Protein AF-A0A2N1QPZ4-F1 (afdb_monomer_lite)

Sequence (367 aa):
MESFGRICSVIGSDRPGRKVGGLLRPEHLSQALELLIKASSVAVVTGFFVPACGAPETDGPSGAVMLGGALERCGRSVTLFTDARCFSVLESCSRAVDGPAVRSVETGEEILESSPSLIVFIERLGRAADGRYYNMRAEDISSVTAPLDDAAPLALIAGIPVLAVGDGGNEAGMGNFRRELSSILPEYAHCLSVTQASVTLPADVSDWGGYALAAILSLAAGEWVGPEEEEIDRMLASLIGAGAVDGVTRRGEPTVDSAQVTKIAQLREERDFNYIREDISQLMHESKDGLGRVRRIVQDLKNFSHVSEQEWQWADLHEGLDSTLNIVWNELKYKCKVVKEYGDVPKAHCMISQLNQVFMNLLVNAG

pLDDT: mean 84.15, std 17.1, range [39.25, 98.94]

Radius of gyration: 26.56 Å; chains: 1; bounding box: 70×39×73 Å

Secondary structure (DSSP, 8-state):
-HHHHHHHHHHSS-TTS-SSGGG--HHHHHHHHHHHHH-SEEEEEEE-EETTTTEEBSTTHHHHHHHHHHHHHTT-EEEEEE-TTTHHHHHHHHHTTT---EEE-SSHHHHHTT--SEEEEEEEB--BTTS--B-TT--B-GGG---GGGHHHHHHHTT--EEEEESSS-BTTGGGGHHHHHHHSGGGTTTSB----SEEEE-SSHHHHHHHHHHHHHHHHTS--S--HHHHHHHHHHHHHTT-B-TTT-S-SSEETTEEHHHHHHHHHTTTHHHHHHHHHHHHHHHHHHHHHHHHHHHHHHHHHSTT----EEE-HHHHHHHHHHHHHHHHTTT------------EEE-HHHHHHHHHHHHHHH-

Foldseek 3Di:
DVVLVVLLCVWLVCPVVLNQSVPFDSVLLVVLLVLLLPWQEEEEEAWDADVVLLAIAPFTLLLSQQLQQLSVVVVHHYEYEYAPRCQLLSVLLNVLQVTHHYDHDQELVVSCVSVTLEYEYFHAFAAFPVRFAADLVRDTPRVPHRHNLNVQVVCVVVVRFYEYEDARQRHAQSLVCLVVSCVSPVVCSRSGHNHHGNGYRHTNTRSSVSQSSSQVNCLVVLARSGDDPSSLVSSLVSSLVSPHAASCPRDSDSDHVPDDPVVVVVVCVVPVVVCVNVVCSVVSNVVVVVVVVVVLVVVLVVVLVVLPPQDFDQADLVVLLVSLCVVCVVVDVVPDDDDDDDDPDGGDRGSSSVVSVVSNVVRNVVD

Structure (mmCIF, N/CA/C/O backbone):
data_AF-A0A2N1QPZ4-F1
#
_entry.id   AF-A0A2N1QPZ4-F1
#
loop_
_atom_site.group_PDB
_atom_site.id
_atom_site.type_symbol
_atom_site.label_atom_id
_atom_site.label_alt_id
_atom_site.label_comp_id
_atom_site.label_asym_id
_atom_site.label_entity_id
_atom_site.label_seq_id
_atom_site.pdbx_PDB_ins_code
_atom_site.Cartn_x
_atom_site.Cartn_y
_atom_site.Cartn_z
_atom_site.occupancy
_atom_site.B_iso_or_equiv
_atom_site.auth_seq_id
_atom_site.auth_comp_id
_atom_site.auth_asym_id
_atom_site.auth_atom_id
_atom_site.pdbx_PDB_model_num
ATOM 1 N N . MET A 1 1 ? -4.874 17.258 10.946 1.00 57.22 1 MET A N 1
ATOM 2 C CA . MET A 1 1 ? -4.359 18.159 9.888 1.00 57.22 1 MET A CA 1
ATOM 3 C C . MET A 1 1 ? -2.872 18.440 10.079 1.00 57.22 1 MET A C 1
ATOM 5 O O . MET A 1 1 ? -2.109 18.062 9.203 1.00 57.22 1 MET A O 1
ATOM 9 N N . GLU A 1 2 ? -2.427 19.001 11.214 1.00 69.94 2 GLU A N 1
ATOM 10 C CA . GLU A 1 2 ? -0.997 19.311 11.428 1.00 69.94 2 GLU A CA 1
ATOM 11 C C . GLU A 1 2 ? -0.081 18.071 11.372 1.00 69.94 2 GLU A C 1
ATOM 13 O O . GLU A 1 2 ? 0.916 18.082 10.652 1.00 69.94 2 GLU A O 1
ATOM 18 N N . SER A 1 3 ? -0.455 16.964 12.030 1.00 73.12 3 SER A N 1
ATOM 19 C CA . SER A 1 3 ? 0.334 15.720 12.018 1.00 73.12 3 SER A CA 1
ATOM 20 C C . SER A 1 3 ? 0.488 15.121 10.614 1.00 73.12 3 SER A C 1
ATOM 22 O O . SER A 1 3 ? 1.578 14.703 10.240 1.00 73.12 3 SER A O 1
ATOM 24 N N . PHE A 1 4 ? -0.568 15.150 9.792 1.00 80.94 4 PHE A N 1
ATOM 25 C CA . PHE A 1 4 ? -0.494 14.702 8.394 1.00 80.94 4 PHE A CA 1
ATOM 26 C C . PHE A 1 4 ? 0.391 15.611 7.541 1.00 80.94 4 PHE A C 1
ATOM 28 O O . PHE A 1 4 ? 1.143 15.109 6.712 1.00 80.94 4 PHE A O 1
ATOM 35 N N . GLY A 1 5 ? 0.372 16.926 7.783 1.00 74.62 5 GLY A N 1
ATOM 36 C CA . GLY A 1 5 ? 1.303 17.860 7.148 1.00 74.62 5 GLY A CA 1
ATOM 37 C C . GLY A 1 5 ? 2.769 17.533 7.454 1.00 74.62 5 GLY A C 1
ATOM 38 O O . GLY A 1 5 ? 3.603 17.561 6.550 1.00 74.62 5 GLY A O 1
ATOM 39 N N . ARG A 1 6 ? 3.081 17.154 8.702 1.00 78.12 6 ARG A N 1
ATOM 40 C CA . ARG A 1 6 ? 4.430 16.703 9.090 1.00 78.12 6 ARG A CA 1
ATOM 41 C C . ARG A 1 6 ? 4.819 15.383 8.424 1.00 78.12 6 ARG A C 1
ATOM 43 O O . ARG A 1 6 ? 5.947 15.259 7.973 1.00 78.12 6 ARG A O 1
ATOM 50 N N . ILE A 1 7 ? 3.900 14.424 8.312 1.00 78.81 7 ILE A N 1
ATOM 51 C CA . ILE A 1 7 ? 4.169 13.162 7.601 1.00 78.81 7 ILE A CA 1
ATOM 52 C C . ILE A 1 7 ? 4.443 13.431 6.116 1.00 78.81 7 ILE A C 1
ATOM 54 O O . ILE A 1 7 ? 5.434 12.938 5.584 1.00 78.81 7 ILE A O 1
ATOM 58 N N . CYS A 1 8 ? 3.634 14.276 5.466 1.00 80.31 8 CYS A N 1
ATOM 59 C CA . CYS A 1 8 ? 3.835 14.631 4.058 1.00 80.31 8 CYS A CA 1
ATOM 60 C C . CYS A 1 8 ? 5.213 15.260 3.813 1.00 80.31 8 CYS A C 1
ATOM 62 O O . CYS A 1 8 ? 5.863 14.931 2.828 1.00 80.31 8 CYS A O 1
ATOM 64 N N . SER A 1 9 ? 5.692 16.122 4.718 1.00 76.12 9 SER A N 1
ATOM 65 C CA . SER A 1 9 ? 7.011 16.757 4.578 1.00 76.12 9 SER A CA 1
ATOM 66 C C . SER A 1 9 ? 8.191 15.811 4.816 1.00 76.12 9 SER A C 1
ATOM 68 O O . SER A 1 9 ? 9.328 16.170 4.506 1.00 76.12 9 SER A O 1
ATOM 70 N N . VAL A 1 10 ? 7.941 14.621 5.368 1.00 77.25 10 VAL A N 1
ATOM 71 C CA . VAL A 1 10 ? 8.945 13.567 5.538 1.00 77.25 10 VAL A CA 1
ATOM 72 C C . VAL A 1 10 ? 8.952 12.635 4.334 1.00 77.25 10 VAL A C 1
ATOM 74 O O . VAL A 1 10 ? 10.024 12.394 3.788 1.00 77.25 10 VAL A O 1
ATOM 77 N N . ILE A 1 11 ? 7.784 12.133 3.922 1.00 80.31 11 ILE A N 1
ATOM 78 C CA . ILE A 1 11 ? 7.701 11.064 2.916 1.00 80.31 11 ILE A CA 1
ATOM 79 C C . ILE A 1 11 ? 7.532 11.568 1.480 1.00 80.31 11 ILE A C 1
ATOM 81 O O . ILE A 1 11 ? 7.751 10.798 0.562 1.00 80.31 11 ILE A O 1
ATOM 85 N N . GLY A 1 12 ? 7.132 12.826 1.279 1.00 80.06 12 GLY A N 1
ATOM 86 C CA . GLY A 1 12 ? 6.959 13.468 -0.032 1.00 80.06 12 GLY A CA 1
ATOM 87 C C . GLY A 1 12 ? 7.795 14.743 -0.138 1.00 80.06 12 GLY A C 1
ATOM 88 O O . GLY A 1 12 ? 7.302 15.799 -0.532 1.00 80.06 12 GLY A O 1
ATOM 89 N N . SER A 1 13 ? 9.043 14.668 0.323 1.00 73.81 13 SER A N 1
ATOM 90 C CA . SER A 1 13 ? 9.962 15.802 0.439 1.00 73.81 13 SER A CA 1
ATOM 91 C C . SER A 1 13 ? 10.707 16.144 -0.854 1.00 73.81 13 SER A C 1
ATOM 93 O O . SER A 1 13 ? 11.403 17.158 -0.897 1.00 73.81 13 SER A O 1
ATOM 95 N N . ASP A 1 14 ? 10.559 15.317 -1.889 1.00 74.81 14 ASP A N 1
ATOM 96 C CA . ASP A 1 14 ? 11.270 15.376 -3.162 1.00 74.81 14 ASP A CA 1
ATOM 97 C C . ASP A 1 14 ? 12.800 15.253 -3.033 1.00 74.81 14 ASP A C 1
ATOM 99 O O . ASP A 1 14 ? 13.566 15.802 -3.826 1.00 74.81 14 ASP A O 1
ATOM 103 N N . ARG A 1 15 ? 13.286 14.508 -2.032 1.00 69.12 15 ARG A N 1
ATOM 104 C CA . ARG A 1 15 ? 14.732 14.229 -1.891 1.00 69.12 15 ARG A CA 1
ATOM 105 C C . ARG A 1 15 ? 15.343 13.522 -3.105 1.00 69.12 15 ARG A C 1
ATOM 107 O O . ARG A 1 15 ? 16.473 13.872 -3.448 1.00 69.12 15 ARG A O 1
ATOM 114 N N . PRO A 1 16 ? 14.651 12.575 -3.768 1.00 64.69 16 PRO A N 1
ATOM 115 C CA . PRO A 1 16 ? 15.165 11.952 -4.985 1.00 64.69 16 PRO A CA 1
ATOM 116 C C . PRO A 1 16 ? 15.152 12.886 -6.208 1.00 64.69 16 PRO A C 1
ATOM 118 O O . PRO A 1 16 ? 15.744 12.554 -7.231 1.00 64.69 16 PRO A O 1
ATOM 121 N N . GLY A 1 17 ? 14.472 14.040 -6.139 1.00 69.94 17 GLY A N 1
ATOM 122 C CA . GLY A 1 17 ? 14.374 15.013 -7.233 1.00 69.94 17 GLY A CA 1
ATOM 123 C C . GLY A 1 17 ? 13.411 14.626 -8.363 1.00 69.94 17 GLY A C 1
ATOM 124 O O . GLY A 1 17 ? 13.440 15.245 -9.431 1.00 69.94 17 GLY A O 1
ATOM 125 N N . ARG A 1 18 ? 12.564 13.607 -8.152 1.00 72.94 18 ARG A N 1
ATOM 126 C CA . ARG A 1 18 ? 11.564 13.117 -9.122 1.00 72.94 18 ARG A CA 1
ATOM 127 C C . ARG A 1 18 ? 10.312 13.994 -9.198 1.00 72.94 18 ARG A C 1
ATOM 129 O O . ARG A 1 18 ? 9.544 13.886 -10.149 1.00 72.94 18 ARG A O 1
ATOM 136 N N . LYS A 1 19 ? 10.088 14.852 -8.202 1.00 82.94 19 LYS A N 1
ATOM 137 C CA . LYS A 1 19 ? 8.919 15.721 -7.979 1.00 82.94 19 LYS A CA 1
ATOM 138 C C . LYS A 1 19 ? 7.591 14.987 -7.774 1.00 82.94 19 LYS A C 1
ATOM 140 O O . LYS A 1 19 ? 6.576 15.644 -7.548 1.00 82.94 19 LYS A O 1
ATOM 145 N N . VAL A 1 20 ? 7.596 13.652 -7.803 1.00 83.81 20 VAL A N 1
ATOM 146 C CA . VAL A 1 20 ? 6.421 12.792 -7.592 1.00 83.81 20 VAL A CA 1
ATOM 147 C C . VAL A 1 20 ? 5.902 12.933 -6.161 1.00 83.81 20 VAL A C 1
ATOM 149 O O . VAL A 1 20 ? 4.745 13.306 -5.977 1.00 83.81 20 VAL A O 1
ATOM 152 N N . GLY A 1 21 ? 6.764 12.765 -5.150 1.00 79.88 21 GLY A N 1
ATOM 153 C CA . GLY A 1 21 ? 6.404 12.947 -3.737 1.00 79.88 21 GLY A CA 1
ATOM 154 C C . GLY A 1 21 ? 5.817 14.331 -3.420 1.00 79.88 21 GLY A C 1
ATOM 155 O O . GLY A 1 21 ? 4.935 14.460 -2.572 1.00 79.88 21 GLY A O 1
ATOM 156 N N . GLY A 1 22 ? 6.187 15.360 -4.191 1.00 86.50 22 GLY A N 1
ATOM 157 C CA . GLY A 1 22 ? 5.624 16.712 -4.097 1.00 86.50 22 GLY A CA 1
ATOM 158 C C . GLY A 1 22 ? 4.133 16.822 -4.453 1.00 86.50 22 GLY A C 1
ATOM 159 O O . GLY A 1 22 ? 3.534 17.885 -4.258 1.00 86.50 22 GLY A O 1
ATOM 160 N N . LEU A 1 23 ? 3.503 15.755 -4.954 1.00 91.81 23 LEU A N 1
ATOM 161 C CA . LEU A 1 23 ? 2.058 15.655 -5.186 1.00 91.81 23 LEU A CA 1
ATOM 162 C C . LEU A 1 23 ? 1.283 15.184 -3.948 1.00 91.81 23 LEU A C 1
ATOM 164 O O . LEU A 1 23 ? 0.060 15.325 -3.908 1.00 91.81 23 LEU A O 1
ATOM 168 N N . LEU A 1 24 ? 1.961 14.676 -2.917 1.00 92.31 24 LEU A N 1
ATOM 169 C CA . LEU A 1 24 ? 1.320 14.220 -1.690 1.00 92.31 24 LEU A CA 1
ATOM 170 C C . LEU A 1 24 ? 0.661 15.376 -0.930 1.00 92.31 24 LEU A C 1
ATOM 172 O O . LEU A 1 24 ? 1.227 16.461 -0.777 1.00 92.31 24 LEU A O 1
ATOM 176 N N . ARG A 1 25 ? -0.552 15.143 -0.429 1.00 92.50 25 ARG A N 1
ATOM 177 C CA . ARG A 1 25 ? -1.325 16.107 0.352 1.00 92.50 25 ARG A CA 1
ATOM 178 C C . ARG A 1 25 ? -1.889 15.430 1.607 1.00 92.50 25 ARG A C 1
ATOM 180 O O . ARG A 1 25 ? -2.168 14.228 1.557 1.00 92.50 25 ARG A O 1
ATOM 187 N N . PRO A 1 26 ? -2.093 16.168 2.716 1.00 87.50 26 PRO A N 1
ATOM 188 C CA . PRO A 1 26 ? -2.681 15.627 3.946 1.00 87.50 26 PRO A CA 1
ATOM 189 C C . PRO A 1 26 ? -4.018 14.904 3.741 1.00 87.50 26 PRO A C 1
ATOM 191 O O . PRO A 1 26 ? -4.323 13.950 4.457 1.00 87.50 26 PRO A O 1
ATOM 194 N N . GLU A 1 27 ? -4.807 15.336 2.760 1.00 91.62 27 GLU A N 1
ATOM 195 C CA . GLU A 1 27 ? -6.094 14.745 2.407 1.00 91.62 27 GLU A CA 1
ATOM 196 C C . GLU A 1 27 ? -5.941 13.296 1.931 1.00 91.62 27 GLU A C 1
ATOM 198 O O . GLU A 1 27 ? -6.760 12.459 2.306 1.00 91.62 27 GLU A O 1
ATOM 203 N N . HIS A 1 28 ? -4.867 12.967 1.201 1.00 96.00 28 HIS A N 1
ATOM 204 C CA . HIS A 1 28 ? -4.599 11.594 0.759 1.00 96.00 28 HIS A CA 1
ATOM 205 C C . HIS A 1 28 ? -4.368 10.660 1.954 1.00 96.00 28 HIS A C 1
ATOM 207 O O . HIS A 1 28 ? -4.923 9.565 1.995 1.00 96.00 28 HIS A O 1
ATOM 213 N N . LEU A 1 29 ? -3.613 11.108 2.967 1.00 91.19 29 LEU A N 1
ATOM 214 C CA . LEU A 1 29 ? -3.394 10.343 4.203 1.00 91.19 29 LEU A CA 1
ATOM 215 C C . LEU A 1 29 ? -4.693 10.171 4.999 1.00 91.19 29 LEU A C 1
ATOM 217 O O . LEU A 1 29 ? -4.965 9.087 5.508 1.00 91.19 29 LEU A O 1
ATOM 221 N N . SER A 1 30 ? -5.517 11.220 5.078 1.00 90.25 30 SER A N 1
ATOM 222 C CA . SER A 1 30 ? -6.818 11.148 5.753 1.00 90.25 30 SER A CA 1
ATOM 223 C C . SER A 1 30 ? -7.754 10.145 5.079 1.00 90.25 30 SER A C 1
ATOM 225 O O . SER A 1 30 ? -8.353 9.312 5.753 1.00 90.25 30 SER A O 1
ATOM 227 N N . GLN A 1 31 ? -7.858 10.195 3.750 1.00 95.44 31 GLN A N 1
ATOM 228 C CA . GLN A 1 31 ? -8.691 9.275 2.975 1.00 95.44 31 GLN A CA 1
ATOM 229 C C . GLN A 1 31 ? -8.167 7.838 3.053 1.00 95.44 31 GLN A C 1
ATOM 231 O O . GLN A 1 31 ? -8.952 6.907 3.219 1.00 95.44 31 GLN A O 1
ATOM 236 N N . ALA A 1 32 ? -6.847 7.644 2.999 1.00 97.75 32 ALA A N 1
ATOM 237 C CA . ALA A 1 32 ? -6.240 6.329 3.168 1.00 97.75 32 ALA A CA 1
ATOM 238 C C . ALA A 1 32 ? -6.539 5.738 4.549 1.00 97.75 32 ALA A C 1
ATOM 240 O O . ALA A 1 32 ? -6.936 4.577 4.643 1.00 97.75 32 ALA A O 1
ATOM 241 N N . LEU A 1 33 ? -6.432 6.540 5.613 1.00 95.56 33 LEU A N 1
ATOM 242 C CA . LEU A 1 33 ? -6.786 6.108 6.962 1.00 95.56 33 LEU A CA 1
ATOM 243 C C . LEU A 1 33 ? -8.251 5.664 7.050 1.00 95.56 33 LEU A C 1
ATOM 245 O O . LEU A 1 33 ? -8.542 4.635 7.654 1.00 95.56 33 LEU A O 1
ATOM 249 N N . GLU A 1 34 ? -9.179 6.393 6.427 1.00 95.56 34 GLU A N 1
ATOM 250 C CA . GLU A 1 34 ? -10.589 5.991 6.400 1.00 95.56 34 GLU A CA 1
ATOM 251 C C . GLU A 1 34 ? -10.808 4.626 5.738 1.00 95.56 34 GLU A C 1
ATOM 253 O O . GLU A 1 34 ? -11.620 3.839 6.232 1.00 95.56 34 GLU A O 1
ATOM 258 N N . LEU A 1 35 ? -10.098 4.334 4.643 1.00 97.94 35 LEU A N 1
ATOM 259 C CA . LEU A 1 35 ? -10.163 3.030 3.979 1.00 97.94 35 LEU A CA 1
ATOM 260 C C . LEU A 1 35 ? -9.596 1.924 4.875 1.00 97.94 35 LEU A C 1
ATOM 262 O O . LEU A 1 35 ? -10.248 0.899 5.070 1.00 97.94 35 LEU A O 1
ATOM 266 N N . LEU A 1 36 ? -8.425 2.155 5.472 1.00 97.62 36 LEU A N 1
ATOM 267 C CA . LEU A 1 36 ? -7.753 1.191 6.347 1.00 97.62 36 LEU A CA 1
ATOM 268 C C . LEU A 1 36 ? -8.574 0.867 7.605 1.00 97.62 36 LEU A C 1
ATOM 270 O O . LEU A 1 36 ? -8.640 -0.286 8.029 1.00 97.62 36 LEU A O 1
ATOM 274 N N . ILE A 1 37 ? -9.250 1.862 8.192 1.00 94.94 37 ILE A N 1
ATOM 275 C CA . ILE A 1 37 ? -10.110 1.659 9.368 1.00 94.94 37 ILE A CA 1
ATOM 276 C C . ILE A 1 37 ? -11.302 0.760 9.035 1.00 94.94 37 ILE A C 1
ATOM 278 O O . ILE A 1 37 ? -11.650 -0.095 9.852 1.00 94.94 37 ILE A O 1
ATOM 282 N N . LYS A 1 38 ? -11.932 0.966 7.871 1.00 95.25 38 LYS A N 1
ATOM 283 C CA . LYS A 1 38 ? -13.144 0.245 7.447 1.00 95.25 38 LYS A CA 1
ATOM 284 C C . LYS A 1 38 ? -12.859 -1.178 6.968 1.00 95.25 38 LYS A C 1
ATOM 286 O O . LYS A 1 38 ? -13.773 -2.000 6.979 1.00 95.25 38 LYS A O 1
ATOM 291 N N . ALA A 1 39 ? -11.632 -1.460 6.541 1.00 97.12 39 ALA A N 1
ATOM 292 C CA . ALA A 1 39 ? -11.258 -2.764 6.022 1.00 97.12 39 ALA A CA 1
ATOM 293 C C . ALA A 1 39 ? -11.218 -3.837 7.124 1.00 97.12 39 ALA A C 1
ATOM 295 O O . ALA A 1 39 ? -10.723 -3.604 8.229 1.00 97.12 39 ALA A O 1
ATOM 296 N N . SER A 1 40 ? -11.717 -5.030 6.799 1.00 96.56 40 SER A N 1
ATOM 297 C CA . SER A 1 40 ? -11.690 -6.228 7.651 1.00 96.56 40 SER A CA 1
ATOM 298 C C . SER A 1 40 ? -10.737 -7.304 7.118 1.00 96.56 40 SER A C 1
ATOM 300 O O . SER A 1 40 ? -10.073 -7.985 7.900 1.00 96.56 40 SER A O 1
ATOM 302 N N . SER A 1 41 ? -10.645 -7.424 5.793 1.00 98.06 41 SER A N 1
ATOM 303 C CA . SER A 1 41 ? -9.690 -8.263 5.067 1.00 98.06 41 SER A CA 1
ATOM 304 C C . SER A 1 41 ? -8.960 -7.424 4.019 1.00 98.06 41 SER A C 1
ATOM 306 O O . SER A 1 41 ? -9.609 -6.694 3.261 1.00 98.06 41 SER A O 1
ATOM 308 N N . VAL A 1 42 ? -7.631 -7.491 3.999 1.00 98.81 42 VAL A N 1
ATOM 309 C CA . VAL A 1 42 ? -6.775 -6.641 3.167 1.00 98.81 42 VAL A CA 1
ATOM 310 C C . VAL A 1 42 ? -5.819 -7.496 2.342 1.00 98.81 42 VAL A C 1
ATOM 312 O O . VAL A 1 42 ? -5.043 -8.280 2.890 1.00 98.81 42 VAL A O 1
ATOM 315 N N . ALA A 1 43 ? -5.849 -7.306 1.025 1.00 98.88 43 ALA A N 1
ATOM 316 C CA . ALA A 1 43 ? -4.838 -7.833 0.117 1.00 98.88 43 ALA A CA 1
ATOM 317 C C . ALA A 1 43 ? -3.798 -6.739 -0.147 1.00 98.88 43 ALA A C 1
ATOM 319 O O . ALA A 1 43 ? -4.134 -5.704 -0.721 1.00 98.88 43 ALA A O 1
ATOM 320 N N . VAL A 1 44 ? -2.553 -6.946 0.278 1.00 98.88 44 VAL A N 1
ATOM 321 C CA . VAL A 1 44 ? -1.452 -6.008 0.007 1.00 98.88 44 VAL A CA 1
ATOM 322 C C . VAL A 1 44 ? -0.599 -6.584 -1.114 1.00 98.88 44 VAL A C 1
ATOM 324 O O . VAL A 1 44 ? -0.092 -7.690 -0.991 1.00 98.88 44 VAL A O 1
ATOM 327 N N . VAL A 1 45 ? -0.448 -5.856 -2.210 1.00 98.88 45 VAL A N 1
ATOM 328 C CA . VAL A 1 45 ? 0.217 -6.299 -3.434 1.00 98.88 45 VAL A CA 1
ATOM 329 C C . VAL A 1 45 ? 1.479 -5.473 -3.635 1.00 98.88 45 VAL A C 1
ATOM 331 O O . VAL A 1 45 ? 1.418 -4.244 -3.672 1.00 98.88 45 VAL A O 1
ATOM 334 N N . THR A 1 46 ? 2.622 -6.136 -3.774 1.00 98.69 46 THR A N 1
ATOM 335 C CA . THR A 1 46 ? 3.918 -5.462 -3.921 1.00 98.69 46 THR A CA 1
ATOM 336 C C . THR A 1 46 ? 4.881 -6.261 -4.791 1.00 98.69 46 THR A C 1
ATOM 338 O O . THR A 1 46 ? 4.626 -7.420 -5.140 1.00 98.69 46 THR A O 1
ATOM 341 N N . GLY A 1 47 ? 6.004 -5.643 -5.129 1.00 96.19 47 GLY A N 1
ATOM 342 C CA . GLY A 1 47 ? 7.150 -6.271 -5.752 1.00 96.19 47 GLY A CA 1
ATOM 343 C C . GLY A 1 47 ? 7.368 -5.765 -7.166 1.00 96.19 47 GLY A C 1
ATOM 344 O O . GLY A 1 47 ? 6.438 -5.671 -7.971 1.00 96.19 47 GLY A O 1
ATOM 345 N N . PHE A 1 48 ? 8.635 -5.552 -7.481 1.00 94.81 48 PHE A N 1
ATOM 346 C CA . PHE A 1 48 ? 9.110 -5.081 -8.766 1.00 94.81 48 PHE A CA 1
ATOM 347 C C . PHE A 1 48 ? 10.385 -5.857 -9.099 1.00 94.81 48 PHE A C 1
ATOM 349 O O . PHE A 1 48 ? 11.314 -5.955 -8.296 1.00 94.81 48 PHE A O 1
ATOM 356 N N . PHE A 1 49 ? 10.433 -6.451 -10.289 1.00 94.69 49 PHE A N 1
ATOM 357 C CA . PHE A 1 49 ? 11.597 -7.203 -10.743 1.00 94.69 49 PHE A CA 1
ATOM 358 C C . PHE A 1 49 ? 12.491 -6.331 -11.622 1.00 94.69 49 PHE A C 1
ATOM 360 O O . PHE A 1 49 ? 12.005 -5.716 -12.569 1.00 94.69 49 PHE A O 1
ATOM 367 N N . VAL A 1 50 ? 13.801 -6.320 -11.362 1.00 90.31 50 VAL A N 1
ATOM 368 C CA . VAL A 1 50 ? 14.797 -5.537 -12.107 1.00 90.31 50 VAL A CA 1
ATOM 369 C C . VAL A 1 50 ? 15.546 -6.456 -13.085 1.00 90.31 50 VAL A C 1
ATOM 371 O O . VAL A 1 50 ? 16.505 -7.132 -12.690 1.00 90.31 50 VAL A O 1
ATOM 374 N N . PRO A 1 51 ? 15.194 -6.486 -14.391 1.00 89.25 51 PRO A N 1
ATOM 375 C CA . PRO A 1 51 ? 15.740 -7.478 -15.328 1.00 89.25 51 PRO A CA 1
ATOM 376 C C . PRO A 1 51 ? 17.247 -7.380 -15.519 1.00 89.25 51 PRO A C 1
ATOM 378 O O . PRO A 1 51 ? 17.916 -8.396 -15.676 1.00 89.25 51 PRO A O 1
ATOM 381 N N . ALA A 1 52 ? 17.787 -6.160 -15.464 1.00 85.88 52 ALA A N 1
ATOM 382 C CA . ALA A 1 52 ? 19.217 -5.909 -15.609 1.00 85.88 52 ALA A CA 1
ATOM 383 C C . ALA A 1 52 ? 20.063 -6.600 -14.524 1.00 85.88 52 ALA A C 1
ATOM 385 O O . ALA A 1 52 ? 21.235 -6.883 -14.763 1.00 85.88 52 ALA A O 1
ATOM 386 N N . CYS A 1 53 ? 19.473 -6.864 -13.355 1.00 85.44 53 CYS A N 1
ATOM 387 C CA . CYS A 1 53 ? 20.123 -7.533 -12.229 1.00 85.44 53 CYS A CA 1
ATOM 388 C C . CYS A 1 53 ? 19.682 -8.992 -12.077 1.00 85.44 53 CYS A C 1
ATOM 390 O O . CYS A 1 53 ? 20.340 -9.756 -11.380 1.00 85.44 53 CYS A O 1
ATOM 392 N N . GLY A 1 54 ? 18.565 -9.374 -12.705 1.00 90.50 54 GLY A N 1
ATOM 393 C CA . GLY A 1 54 ? 17.942 -10.676 -12.493 1.00 90.50 54 GLY A CA 1
ATOM 394 C C . GLY A 1 54 ? 17.403 -10.857 -11.070 1.00 90.50 54 GLY A C 1
ATOM 395 O O . GLY A 1 54 ? 17.369 -11.987 -10.591 1.00 90.50 54 GLY A O 1
ATOM 396 N N . ALA A 1 55 ? 17.010 -9.766 -10.404 1.00 90.06 55 ALA A N 1
ATOM 397 C CA . ALA A 1 55 ? 16.624 -9.754 -8.995 1.00 90.06 55 ALA A CA 1
ATOM 398 C C . ALA A 1 55 ? 15.427 -8.819 -8.732 1.00 90.06 55 ALA A C 1
ATOM 400 O O . ALA A 1 55 ? 15.276 -7.826 -9.451 1.00 90.06 55 ALA A O 1
ATOM 401 N N . PRO A 1 56 ? 14.591 -9.106 -7.717 1.00 92.56 56 PRO A N 1
ATOM 402 C CA . PRO A 1 56 ? 13.620 -8.154 -7.180 1.00 92.56 56 PRO A CA 1
ATOM 403 C C . PRO A 1 56 ? 14.305 -6.936 -6.566 1.00 92.56 56 PRO A C 1
ATOM 405 O O . PRO A 1 56 ? 15.443 -7.034 -6.096 1.00 92.56 56 PRO A O 1
ATOM 408 N N . GLU A 1 57 ? 13.613 -5.806 -6.545 1.00 87.19 57 GLU A N 1
ATOM 409 C CA . GLU A 1 57 ? 14.114 -4.622 -5.860 1.00 87.19 57 GLU A CA 1
ATOM 410 C C . GLU A 1 57 ? 13.848 -4.632 -4.349 1.00 87.19 57 GLU A C 1
ATOM 412 O O . GLU A 1 57 ? 13.118 -5.482 -3.830 1.00 87.19 57 GLU A O 1
ATOM 417 N N . THR A 1 58 ? 14.502 -3.713 -3.637 1.00 84.44 58 THR A N 1
ATOM 418 C CA . THR A 1 58 ? 14.350 -3.541 -2.188 1.00 84.44 58 THR A CA 1
ATOM 419 C C . THR A 1 58 ? 13.167 -2.666 -1.786 1.00 84.44 58 THR A C 1
ATOM 421 O O . THR A 1 58 ? 12.680 -2.859 -0.674 1.00 84.44 58 THR A O 1
ATOM 424 N N . ASP A 1 59 ? 12.704 -1.751 -2.645 1.00 88.25 59 ASP A N 1
ATOM 425 C CA . ASP A 1 59 ? 11.544 -0.899 -2.363 1.00 88.25 59 ASP A CA 1
ATOM 426 C C . ASP A 1 59 ? 10.223 -1.645 -2.605 1.00 88.25 59 ASP A C 1
ATOM 428 O O . ASP A 1 59 ? 10.094 -2.442 -3.536 1.00 88.25 59 ASP A O 1
ATOM 432 N N . GLY A 1 60 ? 9.252 -1.442 -1.715 1.00 94.06 60 GLY A N 1
ATOM 433 C CA . GLY A 1 60 ? 7.949 -2.100 -1.716 1.00 94.06 60 GLY A CA 1
ATOM 434 C C . GLY A 1 60 ? 7.757 -3.143 -0.614 1.00 94.06 60 GLY A C 1
ATOM 435 O O . GLY A 1 60 ? 6.830 -3.002 0.200 1.00 94.06 60 GLY A O 1
ATOM 436 N N . PRO A 1 61 ? 8.573 -4.220 -0.571 1.00 96.38 61 PRO A N 1
ATOM 437 C CA . PRO A 1 61 ? 8.378 -5.320 0.361 1.00 96.38 61 PRO A CA 1
ATOM 438 C C . PRO A 1 61 ? 8.295 -4.898 1.823 1.00 96.38 61 PRO A C 1
ATOM 440 O O . PRO A 1 61 ? 7.418 -5.378 2.542 1.00 96.38 61 PRO A O 1
ATOM 443 N N . SER A 1 62 ? 9.177 -4.009 2.283 1.00 93.19 62 SER A N 1
ATOM 444 C CA . SER A 1 62 ? 9.244 -3.684 3.706 1.00 93.19 62 SER A CA 1
ATOM 445 C C . SER A 1 62 ? 8.071 -2.797 4.140 1.00 93.19 62 SER A C 1
ATOM 447 O O . SER A 1 62 ? 7.491 -3.015 5.206 1.00 93.19 62 SER A O 1
ATOM 449 N N . GLY A 1 63 ? 7.632 -1.869 3.287 1.00 94.31 63 GLY A N 1
ATOM 450 C CA . GLY A 1 63 ? 6.431 -1.065 3.481 1.00 94.31 63 GLY A CA 1
ATOM 451 C C . GLY A 1 63 ? 5.162 -1.912 3.474 1.00 94.31 63 GLY A C 1
ATOM 452 O O . GLY A 1 63 ? 4.277 -1.698 4.307 1.00 94.31 63 GLY A O 1
ATOM 453 N N . ALA A 1 64 ? 5.087 -2.910 2.590 1.00 98.50 64 ALA A N 1
ATOM 454 C CA . ALA A 1 64 ? 3.982 -3.864 2.528 1.00 98.50 64 ALA A CA 1
ATOM 455 C C . ALA A 1 64 ? 3.898 -4.757 3.769 1.00 98.50 64 ALA A C 1
ATOM 457 O O . ALA A 1 64 ? 2.821 -4.886 4.357 1.00 98.50 64 ALA A O 1
ATOM 458 N N . VAL A 1 65 ? 5.025 -5.330 4.199 1.00 98.38 65 VAL A N 1
ATOM 459 C CA . VAL A 1 65 ? 5.107 -6.145 5.419 1.00 98.38 65 VAL A CA 1
ATOM 460 C C . VAL A 1 65 ? 4.736 -5.314 6.643 1.00 98.38 65 VAL A C 1
ATOM 462 O O . VAL A 1 65 ? 3.930 -5.760 7.457 1.00 98.38 65 VAL A O 1
ATOM 465 N N . MET A 1 66 ? 5.251 -4.087 6.747 1.00 95.56 66 MET A N 1
ATOM 466 C CA . MET A 1 66 ? 4.993 -3.219 7.893 1.00 95.56 66 MET A CA 1
ATOM 467 C C . MET A 1 66 ? 3.527 -2.787 7.987 1.00 95.56 66 MET A C 1
ATOM 469 O O . MET A 1 66 ? 2.911 -2.888 9.049 1.00 95.56 66 MET A O 1
ATOM 473 N N . LEU A 1 67 ? 2.931 -2.347 6.873 1.00 98.19 67 LEU A N 1
ATOM 474 C CA . LEU A 1 67 ? 1.505 -2.029 6.833 1.00 98.19 67 LEU A CA 1
ATOM 475 C C . LEU A 1 67 ? 0.655 -3.256 7.170 1.00 98.19 67 LEU A C 1
ATOM 477 O O . LEU A 1 67 ? -0.300 -3.157 7.942 1.00 98.19 67 LEU A O 1
ATOM 481 N N . GLY A 1 68 ? 1.002 -4.410 6.602 1.00 98.19 68 GLY A N 1
ATOM 482 C CA . GLY A 1 68 ? 0.286 -5.649 6.850 1.00 98.19 68 GLY A CA 1
ATOM 483 C C . GLY A 1 68 ? 0.340 -6.077 8.318 1.00 98.19 68 GLY A C 1
ATOM 484 O O . GLY A 1 68 ? -0.704 -6.347 8.907 1.00 98.19 68 GLY A O 1
ATOM 485 N N . GLY A 1 69 ? 1.517 -6.040 8.946 1.00 97.56 69 GLY A N 1
ATOM 486 C CA . GLY A 1 69 ? 1.673 -6.328 10.373 1.00 97.56 69 GLY A CA 1
ATOM 487 C C . GLY A 1 69 ? 0.902 -5.345 11.260 1.00 97.56 69 GLY A C 1
ATOM 488 O O . GLY A 1 69 ? 0.225 -5.759 12.201 1.00 97.56 69 GLY A O 1
ATOM 489 N N . ALA A 1 70 ? 0.916 -4.048 10.934 1.00 96.62 70 ALA A N 1
ATOM 490 C CA . ALA A 1 70 ? 0.132 -3.038 11.650 1.00 96.62 70 ALA A CA 1
ATOM 491 C C . ALA A 1 70 ? -1.382 -3.309 11.567 1.00 96.62 70 ALA A C 1
ATOM 493 O O . ALA A 1 70 ? -2.107 -3.173 12.556 1.00 96.62 70 ALA A O 1
ATOM 494 N N . LEU A 1 71 ? -1.871 -3.734 10.400 1.00 97.94 71 LEU A N 1
ATOM 495 C CA . LEU A 1 71 ? -3.266 -4.125 10.191 1.00 97.94 71 LEU A CA 1
ATOM 496 C C . LEU A 1 71 ? -3.635 -5.396 10.976 1.00 97.94 71 LEU A C 1
ATOM 498 O O . LEU A 1 71 ? -4.700 -5.424 11.599 1.00 97.94 71 LEU A O 1
ATOM 502 N N . GLU A 1 72 ? -2.767 -6.410 11.008 1.00 96.81 72 GLU A N 1
ATOM 503 C CA . GLU A 1 72 ? -2.964 -7.629 11.810 1.00 96.81 72 GLU A CA 1
ATOM 504 C C . GLU A 1 72 ? -2.979 -7.335 13.315 1.00 96.81 72 GLU A C 1
ATOM 506 O O . GLU A 1 72 ? -3.860 -7.828 14.021 1.00 96.81 72 GLU A O 1
ATOM 511 N N . ARG A 1 73 ? -2.096 -6.451 13.806 1.00 94.44 73 ARG A N 1
ATOM 512 C CA . ARG A 1 73 ? -2.123 -5.940 15.195 1.00 94.44 73 ARG A CA 1
ATOM 513 C C . ARG A 1 73 ? -3.439 -5.238 15.515 1.00 94.44 73 ARG A C 1
ATOM 515 O O . ARG A 1 73 ? -3.957 -5.344 16.621 1.00 94.44 73 ARG A O 1
ATOM 522 N N . CYS A 1 74 ? -4.027 -4.579 14.520 1.00 94.19 74 CYS A N 1
ATOM 523 C CA . CYS A 1 74 ? -5.356 -3.992 14.620 1.00 94.19 74 CYS A CA 1
ATOM 524 C C . CYS A 1 74 ? -6.494 -5.028 14.453 1.00 94.19 74 CYS A C 1
ATOM 526 O O . CYS A 1 74 ? -7.662 -4.645 14.452 1.00 94.19 74 CYS A O 1
ATOM 528 N N . GLY A 1 75 ? -6.213 -6.322 14.295 1.00 94.25 75 GLY A N 1
ATOM 529 C CA . GLY A 1 75 ? -7.215 -7.388 14.176 1.00 94.25 75 GLY A CA 1
ATOM 530 C C . GLY A 1 75 ? -7.818 -7.562 12.779 1.00 94.25 75 GLY A C 1
ATOM 531 O O . GLY A 1 75 ? -8.923 -8.092 12.659 1.00 94.25 75 GLY A O 1
ATOM 532 N N . ARG A 1 76 ? -7.142 -7.093 11.722 1.00 96.88 76 ARG A N 1
ATOM 533 C CA . ARG A 1 76 ? -7.552 -7.327 10.327 1.00 96.88 76 ARG A CA 1
ATOM 534 C C . ARG A 1 76 ? -6.911 -8.605 9.800 1.00 96.88 76 ARG A C 1
ATOM 536 O O . ARG A 1 76 ? -5.794 -8.942 10.172 1.00 96.88 76 ARG A O 1
ATOM 543 N N . SER A 1 77 ? -7.603 -9.293 8.898 1.00 98.12 77 SER A N 1
ATOM 544 C CA . SER A 1 77 ? -7.000 -10.383 8.129 1.00 98.12 77 SER A CA 1
ATOM 545 C C . SER A 1 77 ? -6.184 -9.792 6.985 1.00 98.12 77 SER A C 1
ATOM 547 O O . SER A 1 77 ? -6.714 -8.994 6.212 1.00 98.12 77 SER A O 1
ATOM 549 N N . VAL A 1 78 ? -4.912 -10.166 6.869 1.00 98.75 78 VAL A N 1
ATOM 550 C CA . VAL A 1 78 ? -4.028 -9.654 5.818 1.00 98.75 78 VAL A CA 1
ATOM 551 C C . VAL A 1 78 ? -3.416 -10.807 5.034 1.00 98.75 78 VAL A C 1
ATOM 553 O O . VAL A 1 78 ? -3.121 -11.874 5.566 1.00 98.75 78 VAL A O 1
ATOM 556 N N . THR A 1 79 ? -3.237 -10.611 3.734 1.00 98.81 79 THR A N 1
ATOM 557 C CA . THR A 1 79 ? -2.386 -11.470 2.909 1.00 98.81 79 THR A CA 1
ATOM 558 C C . THR A 1 79 ? -1.562 -10.592 1.982 1.00 98.81 79 THR A C 1
ATOM 560 O O . THR A 1 79 ? -2.097 -9.680 1.346 1.00 98.81 79 THR A O 1
ATOM 563 N N . LEU A 1 80 ? -0.258 -10.855 1.932 1.00 98.94 80 LEU A N 1
ATOM 564 C CA . LEU A 1 80 ? 0.654 -10.202 1.003 1.00 98.94 80 LEU A CA 1
ATOM 565 C C . LEU A 1 80 ? 0.682 -11.003 -0.301 1.00 98.94 80 LEU A C 1
ATOM 567 O O . LEU A 1 80 ? 0.819 -12.226 -0.279 1.00 98.94 80 LEU A O 1
ATOM 571 N N . PHE A 1 81 ? 0.575 -10.319 -1.429 1.00 98.88 81 PHE A N 1
ATOM 572 C CA . PHE A 1 81 ? 0.580 -10.901 -2.763 1.00 98.88 81 PHE A CA 1
ATOM 573 C C . PHE A 1 81 ? 1.730 -10.333 -3.585 1.00 98.88 81 PHE A C 1
ATOM 575 O O . PHE A 1 81 ? 2.015 -9.134 -3.560 1.00 98.88 81 PHE A O 1
ATOM 582 N N . THR A 1 82 ? 2.381 -11.208 -4.339 1.00 98.75 82 THR A N 1
ATOM 583 C CA . THR A 1 82 ? 3.411 -10.843 -5.311 1.00 98.75 82 THR A CA 1
ATOM 584 C C . THR A 1 82 ? 3.499 -11.909 -6.404 1.00 98.75 82 THR A C 1
ATOM 586 O O . THR A 1 82 ? 2.787 -12.911 -6.347 1.00 98.75 82 THR A O 1
ATOM 589 N N . ASP A 1 83 ? 4.349 -11.709 -7.405 1.00 98.12 83 ASP A N 1
ATOM 590 C CA . ASP A 1 83 ? 4.582 -12.697 -8.464 1.00 98.12 83 ASP A CA 1
ATOM 591 C C . ASP A 1 83 ? 5.701 -13.686 -8.111 1.00 98.12 83 ASP A C 1
ATOM 593 O O . ASP A 1 83 ? 6.446 -13.501 -7.142 1.00 98.12 83 ASP A O 1
ATOM 597 N N . ALA A 1 84 ? 5.834 -14.759 -8.894 1.00 97.62 84 ALA A N 1
ATOM 598 C CA . ALA A 1 84 ? 6.815 -15.809 -8.621 1.00 97.62 84 ALA A CA 1
ATOM 599 C C . ALA A 1 84 ? 8.270 -15.309 -8.561 1.00 97.62 84 ALA A C 1
ATOM 601 O O . ALA A 1 84 ? 9.094 -15.915 -7.872 1.00 97.62 84 ALA A O 1
ATOM 602 N N . ARG A 1 85 ? 8.614 -14.216 -9.258 1.00 96.81 85 ARG A N 1
ATOM 603 C CA . ARG A 1 85 ? 9.986 -13.680 -9.280 1.00 96.81 85 ARG A CA 1
ATOM 604 C C . ARG A 1 85 ? 10.308 -12.903 -8.012 1.00 96.81 85 ARG A C 1
ATOM 606 O O . ARG A 1 85 ? 11.453 -12.933 -7.571 1.00 96.81 85 ARG A O 1
ATOM 613 N N . CYS A 1 86 ? 9.315 -12.236 -7.435 1.00 97.56 86 CYS A N 1
ATOM 614 C CA . CYS A 1 86 ? 9.455 -11.429 -6.224 1.00 97.56 86 CYS A CA 1
ATOM 615 C C . CYS A 1 86 ? 9.123 -12.200 -4.932 1.00 97.56 86 CYS A C 1
ATOM 617 O O . CYS A 1 86 ? 9.464 -11.744 -3.838 1.00 97.56 86 CYS A O 1
ATOM 619 N N . PHE A 1 87 ? 8.518 -13.389 -5.044 1.00 98.06 87 PHE A N 1
ATOM 620 C CA . PHE A 1 87 ? 8.041 -14.186 -3.910 1.00 98.06 87 PHE A CA 1
ATOM 621 C C . PHE A 1 87 ? 9.096 -14.445 -2.834 1.00 98.06 87 PHE A C 1
ATOM 623 O O . PHE A 1 87 ? 8.836 -14.179 -1.664 1.00 98.06 87 PHE A O 1
ATOM 630 N N . SER A 1 88 ? 10.287 -14.932 -3.196 1.00 96.44 88 SER A N 1
ATOM 631 C CA . SER A 1 88 ? 11.304 -15.309 -2.202 1.00 96.44 88 SER A CA 1
ATOM 632 C C . SER A 1 88 ? 11.781 -14.121 -1.366 1.00 96.44 88 SER A C 1
ATOM 634 O O . SER A 1 88 ? 12.027 -14.266 -0.171 1.00 96.44 88 SER A O 1
ATOM 636 N N . VAL A 1 89 ? 11.887 -12.944 -1.987 1.00 95.62 89 VAL A N 1
ATOM 637 C CA . VAL A 1 89 ? 12.310 -11.703 -1.329 1.00 95.62 89 VAL A CA 1
ATOM 638 C C . VAL A 1 89 ? 11.227 -11.217 -0.367 1.00 95.62 89 VAL A C 1
ATOM 640 O O . VAL A 1 89 ? 11.520 -10.970 0.803 1.00 95.62 89 VAL A O 1
ATOM 643 N N . LEU A 1 90 ? 9.968 -11.163 -0.813 1.00 98.25 90 LEU A N 1
ATOM 644 C CA . LEU A 1 90 ? 8.850 -10.753 0.040 1.00 98.25 90 LEU A CA 1
ATOM 645 C C . LEU A 1 90 ? 8.605 -11.741 1.191 1.00 98.25 90 LEU A C 1
ATOM 647 O O . LEU A 1 90 ? 8.380 -11.326 2.326 1.00 98.25 90 LEU A O 1
ATOM 651 N N . GLU A 1 91 ? 8.694 -13.047 0.929 1.00 98.31 91 GLU A N 1
ATOM 652 C CA . GLU A 1 91 ? 8.551 -14.092 1.947 1.00 98.31 91 GLU A CA 1
ATOM 653 C C . GLU A 1 91 ? 9.658 -14.000 3.006 1.00 98.31 91 GLU A C 1
ATOM 655 O O . GLU A 1 91 ? 9.375 -14.076 4.204 1.00 98.31 91 GLU A O 1
ATOM 660 N N . SER A 1 92 ? 10.909 -13.787 2.587 1.00 96.81 92 SER A N 1
ATOM 661 C CA . SER A 1 92 ? 12.033 -13.589 3.507 1.00 96.81 92 SER A CA 1
ATOM 662 C C . SER A 1 92 ? 11.863 -12.320 4.345 1.00 96.81 92 SER A C 1
ATOM 664 O O . SER A 1 92 ? 12.132 -12.332 5.549 1.00 96.81 92 SER A O 1
ATOM 666 N N . CYS A 1 93 ? 11.393 -11.231 3.731 1.00 95.50 93 CYS A N 1
ATOM 667 C CA . CYS A 1 93 ? 11.110 -9.970 4.412 1.00 95.50 93 CYS A CA 1
ATOM 668 C C . CYS A 1 93 ? 10.034 -10.149 5.490 1.00 95.50 93 CYS A C 1
ATOM 670 O O . CYS A 1 93 ? 10.268 -9.815 6.650 1.00 95.50 93 CYS A O 1
ATOM 672 N N . SER A 1 94 ? 8.905 -10.774 5.136 1.00 98.06 94 SER A N 1
ATOM 673 C CA . SER A 1 94 ? 7.806 -11.028 6.071 1.00 98.06 94 SER A CA 1
ATOM 674 C C . SER A 1 94 ? 8.241 -11.915 7.243 1.00 98.06 94 SER A C 1
ATOM 676 O O . SER A 1 94 ? 8.037 -11.569 8.406 1.00 98.06 94 SER A O 1
ATOM 678 N N . ARG A 1 95 ? 8.946 -13.023 6.968 1.00 97.62 95 ARG A N 1
ATOM 679 C CA . ARG A 1 95 ? 9.441 -13.938 8.014 1.00 97.62 95 ARG A CA 1
ATOM 680 C C . ARG A 1 95 ? 10.416 -13.288 8.993 1.00 97.62 95 ARG A C 1
ATOM 682 O O . ARG A 1 95 ? 10.488 -13.726 10.134 1.00 97.62 95 ARG A O 1
ATOM 689 N N . ALA A 1 96 ? 11.172 -12.272 8.575 1.00 93.81 96 ALA A N 1
ATOM 690 C CA . ALA A 1 96 ? 12.168 -11.627 9.434 1.00 93.81 96 ALA A CA 1
ATOM 691 C C . ALA A 1 96 ? 11.553 -10.929 10.662 1.00 93.81 96 ALA A C 1
ATOM 693 O O . ALA A 1 96 ? 12.249 -10.701 11.659 1.00 93.81 96 ALA A O 1
ATOM 694 N N . VAL A 1 97 ? 10.261 -10.601 10.587 1.00 93.94 97 VAL A N 1
ATOM 695 C CA . VAL A 1 97 ? 9.508 -9.862 11.607 1.00 93.94 97 VAL A CA 1
ATOM 696 C C . VAL A 1 97 ? 8.206 -10.560 12.007 1.00 93.94 97 VAL A C 1
ATOM 698 O O . VAL A 1 97 ? 7.332 -9.918 12.579 1.00 93.94 97 VAL A O 1
ATOM 701 N N . ASP A 1 98 ? 8.076 -11.860 11.716 1.00 96.00 98 ASP A N 1
ATOM 702 C CA . ASP A 1 98 ? 6.850 -12.637 11.960 1.00 96.00 98 ASP A CA 1
ATOM 703 C C . ASP A 1 98 ? 5.597 -11.974 11.346 1.00 96.00 98 ASP A C 1
ATOM 705 O O . ASP A 1 98 ? 4.533 -11.913 11.961 1.00 96.00 98 ASP A O 1
ATOM 709 N N . GLY A 1 99 ? 5.755 -11.429 10.135 1.00 96.19 99 GLY A N 1
ATOM 710 C CA . GLY A 1 99 ? 4.729 -10.680 9.416 1.00 96.19 99 GLY A CA 1
ATOM 711 C C . GLY A 1 99 ? 3.668 -11.546 8.720 1.00 96.19 99 GLY A C 1
ATOM 712 O O . GLY A 1 99 ? 3.666 -12.779 8.838 1.00 96.19 99 GLY A O 1
ATOM 713 N N . PRO A 1 100 ? 2.771 -10.909 7.941 1.00 98.12 100 PRO A N 1
ATOM 714 C CA . PRO A 1 100 ? 1.634 -11.592 7.336 1.00 98.12 100 PRO A CA 1
ATOM 715 C C . PRO A 1 100 ? 2.036 -12.651 6.303 1.00 98.12 100 PRO A C 1
ATOM 717 O O . PRO A 1 100 ? 3.102 -12.601 5.677 1.00 98.12 100 PRO A O 1
ATOM 720 N N . ALA A 1 101 ? 1.125 -13.593 6.058 1.00 98.12 101 ALA A N 1
ATOM 721 C CA . ALA A 1 101 ? 1.330 -14.645 5.069 1.00 98.12 101 ALA A CA 1
ATOM 722 C C . ALA A 1 101 ? 1.516 -14.078 3.651 1.00 98.12 101 ALA A C 1
ATOM 724 O O . ALA A 1 101 ? 0.766 -13.202 3.216 1.00 98.12 101 ALA A O 1
ATOM 725 N N . VAL A 1 102 ? 2.481 -14.637 2.914 1.00 98.75 102 VAL A N 1
ATOM 726 C CA . VAL A 1 102 ? 2.794 -14.259 1.528 1.00 98.75 102 VAL A CA 1
ATOM 727 C C . VAL A 1 102 ? 2.261 -15.314 0.562 1.00 98.75 102 VAL A C 1
ATOM 729 O O . VAL A 1 102 ? 2.417 -16.514 0.796 1.00 98.75 102 VAL A O 1
ATOM 732 N N . ARG A 1 103 ? 1.648 -14.882 -0.541 1.00 98.56 103 ARG A N 1
ATOM 733 C CA . ARG A 1 103 ? 1.194 -15.735 -1.643 1.00 98.56 103 ARG A CA 1
ATOM 734 C C . ARG A 1 103 ? 1.755 -15.248 -2.973 1.00 98.56 103 ARG A C 1
ATOM 736 O O . ARG A 1 103 ? 1.781 -14.050 -3.242 1.00 98.56 103 ARG A O 1
ATOM 743 N N . SER A 1 104 ? 2.183 -16.200 -3.796 1.00 98.38 104 SER A N 1
ATOM 744 C CA . SER A 1 104 ? 2.545 -15.953 -5.189 1.00 98.38 104 SER A CA 1
ATOM 745 C C . SER A 1 104 ? 1.321 -16.166 -6.076 1.00 98.38 104 SER A C 1
ATOM 747 O O . SER A 1 104 ? 0.628 -17.170 -5.914 1.00 98.38 104 SER A O 1
ATOM 749 N N . VAL A 1 105 ? 1.062 -15.218 -6.972 1.00 98.56 105 VAL A N 1
ATOM 750 C CA . VAL A 1 105 ? -0.038 -15.218 -7.948 1.00 98.56 105 VAL A CA 1
ATOM 751 C C . VAL A 1 105 ? 0.459 -14.631 -9.266 1.00 98.56 105 VAL A C 1
ATOM 753 O O . VAL A 1 105 ? 1.443 -13.891 -9.274 1.00 98.56 105 VAL A O 1
ATOM 756 N N . GLU A 1 106 ? -0.218 -14.919 -10.373 1.00 97.75 106 GLU A N 1
ATOM 757 C CA . GLU A 1 106 ? 0.182 -14.419 -11.696 1.00 97.75 106 GLU A CA 1
ATOM 758 C C . GLU A 1 106 ? -0.846 -13.451 -12.298 1.00 97.75 106 GLU A C 1
ATOM 760 O O . GLU A 1 106 ? -0.547 -12.749 -13.264 1.00 97.75 106 GLU A O 1
ATOM 765 N N . THR A 1 107 ? -2.042 -13.369 -11.714 1.00 97.94 107 THR A N 1
ATOM 766 C CA . THR A 1 107 ? -3.142 -12.530 -12.204 1.00 97.94 107 THR A CA 1
ATOM 767 C C . THR A 1 107 ? -3.803 -11.715 -11.096 1.00 97.94 107 THR A C 1
ATOM 769 O O . THR A 1 107 ? -3.704 -12.028 -9.906 1.00 97.94 107 THR A O 1
ATOM 772 N N . GLY A 1 108 ? -4.501 -10.648 -11.492 1.00 96.69 108 GLY A N 1
ATOM 773 C CA . GLY A 1 108 ? -5.303 -9.852 -10.568 1.00 96.69 108 GLY A CA 1
ATOM 774 C C . GLY A 1 108 ? -6.506 -10.621 -10.015 1.00 96.69 108 GLY A C 1
ATOM 775 O O . GLY A 1 108 ? -6.871 -10.450 -8.855 1.00 96.69 108 GLY A O 1
ATOM 776 N N . GLU A 1 109 ? -7.103 -11.503 -10.812 1.00 98.06 109 GLU A N 1
ATOM 777 C CA . GLU A 1 109 ? -8.244 -12.339 -10.440 1.00 98.06 109 GLU A CA 1
ATOM 778 C C . GLU A 1 109 ? -7.931 -13.243 -9.243 1.00 98.06 109 GLU A C 1
ATOM 780 O O . GLU A 1 109 ? -8.722 -13.293 -8.302 1.00 98.06 109 GLU A O 1
ATOM 785 N N . GLU A 1 110 ? -6.758 -13.882 -9.230 1.00 98.44 110 GLU A N 1
ATOM 786 C CA . GLU A 1 110 ? -6.297 -14.727 -8.117 1.00 98.44 110 GLU A CA 1
ATOM 787 C C . GLU A 1 110 ? -6.194 -13.951 -6.792 1.00 98.44 110 GLU A C 1
ATOM 789 O O . GLU A 1 110 ? -6.425 -14.503 -5.715 1.00 98.44 110 GLU A O 1
ATOM 794 N N . ILE A 1 111 ? -5.896 -12.647 -6.844 1.00 98.50 111 ILE A N 1
ATOM 795 C CA . ILE A 1 111 ? -5.895 -11.782 -5.653 1.00 98.50 111 ILE A CA 1
ATOM 796 C C . ILE A 1 111 ? -7.327 -11.628 -5.126 1.00 98.50 111 ILE A C 1
ATOM 798 O O . ILE A 1 111 ? -7.565 -11.730 -3.917 1.00 98.50 111 ILE A O 1
ATOM 802 N N . LEU A 1 112 ? -8.300 -11.426 -6.021 1.00 98.00 112 LEU A N 1
ATOM 803 C CA . LEU A 1 112 ? -9.711 -11.273 -5.659 1.00 98.00 112 LEU A CA 1
ATOM 804 C C . LEU A 1 112 ? -10.346 -12.569 -5.131 1.00 98.00 112 LEU A C 1
ATOM 806 O O . LEU A 1 112 ? -11.329 -12.483 -4.395 1.00 98.00 112 LEU A O 1
ATOM 810 N N . GLU A 1 113 ? -9.787 -13.750 -5.411 1.00 97.50 113 GLU A N 1
ATOM 811 C CA . GLU A 1 113 ? -10.259 -15.019 -4.828 1.00 97.50 113 GLU A CA 1
ATOM 812 C C . GLU A 1 113 ? -10.191 -15.023 -3.292 1.00 97.50 113 GLU A C 1
ATOM 814 O O . GLU A 1 113 ? -10.987 -15.692 -2.630 1.00 97.50 113 GLU A O 1
ATOM 819 N N . SER A 1 114 ? -9.302 -14.214 -2.704 1.00 95.25 114 SER A N 1
ATOM 820 C CA . SER A 1 114 ? -9.246 -14.000 -1.251 1.00 95.25 114 SER A CA 1
ATOM 821 C C . SER A 1 114 ? -10.416 -13.180 -0.688 1.00 95.25 114 SER A C 1
ATOM 823 O O . SER A 1 114 ? -10.541 -13.055 0.528 1.00 95.25 114 SER A O 1
ATOM 825 N N . SER A 1 115 ? -11.299 -12.664 -1.552 1.00 97.19 115 SER A N 1
ATOM 826 C CA . SER A 1 115 ? -12.445 -11.811 -1.210 1.00 97.19 115 SER A CA 1
ATOM 827 C C . SER A 1 115 ? -12.072 -10.615 -0.315 1.00 97.19 115 SER A C 1
ATOM 829 O O . SER A 1 115 ? -12.682 -10.426 0.744 1.00 97.19 115 SER A O 1
ATOM 831 N N . PRO A 1 116 ? -11.069 -9.799 -0.701 1.00 98.38 116 PRO A N 1
ATOM 832 C CA . PRO A 1 116 ? -10.608 -8.700 0.133 1.00 98.38 116 PRO A CA 1
ATOM 833 C C . PRO A 1 116 ? -11.663 -7.591 0.230 1.00 98.38 116 PRO A C 1
ATOM 835 O O . PRO A 1 116 ? -12.402 -7.309 -0.710 1.00 98.38 116 PRO A O 1
ATOM 838 N N . SER A 1 117 ? -11.689 -6.903 1.371 1.00 98.56 117 SER A N 1
ATOM 839 C CA . SER A 1 117 ? -12.482 -5.678 1.569 1.00 98.56 117 SER A CA 1
ATOM 840 C C . SER A 1 117 ? -11.725 -4.399 1.187 1.00 98.56 117 SER A C 1
ATOM 842 O O . SER A 1 117 ? -12.323 -3.328 1.116 1.00 98.56 117 SER A O 1
ATOM 844 N N . LEU A 1 118 ? -10.414 -4.511 0.959 1.00 98.88 118 LEU A N 1
ATOM 845 C CA . LEU A 1 118 ? -9.511 -3.454 0.507 1.00 98.88 118 LEU A CA 1
ATOM 846 C C . LEU A 1 118 ? -8.325 -4.102 -0.215 1.00 98.88 118 LEU A C 1
ATOM 848 O O . LEU A 1 118 ? -7.750 -5.067 0.294 1.00 98.88 118 LEU A O 1
ATOM 852 N N . ILE A 1 119 ? -7.933 -3.544 -1.359 1.00 98.88 119 ILE A N 1
ATOM 853 C CA . ILE A 1 119 ? -6.656 -3.865 -2.008 1.00 98.88 119 ILE A CA 1
ATOM 854 C C . ILE A 1 119 ? -5.700 -2.694 -1.803 1.00 98.88 119 ILE A C 1
ATOM 856 O O . ILE A 1 119 ? -6.087 -1.541 -1.991 1.00 98.88 119 ILE A O 1
ATOM 860 N N . VAL A 1 120 ? -4.461 -2.983 -1.417 1.00 98.94 120 VAL A N 1
ATOM 861 C CA . VAL A 1 120 ? -3.397 -1.988 -1.272 1.00 98.94 120 VAL A CA 1
ATOM 862 C C . VAL A 1 120 ? -2.254 -2.346 -2.210 1.00 98.94 120 VAL A C 1
ATOM 864 O O . VAL A 1 120 ? -1.695 -3.424 -2.081 1.00 98.94 120 VAL A O 1
ATOM 867 N N . PHE A 1 121 ? -1.874 -1.454 -3.117 1.00 98.94 121 PHE A N 1
ATOM 868 C CA . PHE A 1 121 ? -0.647 -1.581 -3.902 1.00 98.94 121 PHE A CA 1
ATOM 869 C C . PHE A 1 121 ? 0.470 -0.759 -3.262 1.00 98.94 121 PHE A C 1
ATOM 871 O O . PHE A 1 121 ? 0.246 0.396 -2.904 1.00 98.94 121 PHE A O 1
ATOM 878 N N . ILE A 1 122 ? 1.661 -1.335 -3.125 1.00 98.62 122 ILE A N 1
ATOM 879 C CA . ILE A 1 122 ? 2.872 -0.622 -2.696 1.00 98.62 122 ILE A CA 1
ATOM 880 C C . ILE A 1 122 ? 3.993 -1.054 -3.628 1.00 98.62 122 ILE A C 1
ATOM 882 O O . ILE A 1 122 ? 4.325 -2.237 -3.644 1.00 98.62 122 ILE A O 1
ATOM 886 N N . GLU A 1 123 ? 4.537 -0.125 -4.410 1.00 97.56 123 GLU A N 1
ATOM 887 C CA . GLU A 1 123 ? 5.616 -0.407 -5.368 1.00 97.56 123 GLU A CA 1
ATOM 888 C C . GLU A 1 123 ? 5.304 -1.607 -6.274 1.00 97.56 123 GLU A C 1
ATOM 890 O O . GLU A 1 123 ? 6.051 -2.578 -6.410 1.00 97.56 123 GLU A O 1
ATOM 895 N N . ARG A 1 124 ? 4.096 -1.599 -6.844 1.00 98.19 124 ARG A N 1
ATOM 896 C CA . ARG A 1 124 ? 3.707 -2.570 -7.864 1.00 98.19 124 ARG A CA 1
ATOM 897 C C . ARG A 1 124 ? 3.535 -1.853 -9.182 1.00 98.19 124 ARG A C 1
ATOM 899 O O . ARG A 1 124 ? 2.747 -0.919 -9.262 1.00 98.19 124 ARG A O 1
ATOM 906 N N . LEU A 1 125 ? 4.196 -2.347 -10.224 1.00 98.25 125 LEU A N 1
ATOM 907 C CA . LEU A 1 125 ? 4.051 -1.840 -11.588 1.00 98.25 125 LEU A CA 1
ATOM 908 C C . LEU A 1 125 ? 2.587 -1.786 -12.038 1.00 98.25 125 LEU A C 1
ATOM 910 O O . LEU A 1 125 ? 1.844 -2.755 -11.883 1.00 98.25 125 LEU A O 1
ATOM 914 N N . GLY A 1 126 ? 2.206 -0.659 -12.632 1.00 98.44 126 GLY A N 1
ATOM 915 C CA . GLY A 1 126 ? 0.929 -0.446 -13.297 1.00 98.44 126 GLY A CA 1
ATOM 916 C C . GLY A 1 126 ? 1.121 -0.327 -14.804 1.00 98.44 126 GLY A C 1
ATOM 917 O O . GLY A 1 126 ? 2.103 0.248 -15.275 1.00 98.44 126 GLY A O 1
ATOM 918 N N . ARG A 1 127 ? 0.184 -0.868 -15.581 1.00 98.38 127 ARG A N 1
ATOM 919 C CA . ARG A 1 127 ? 0.255 -0.811 -17.044 1.00 98.38 127 ARG A CA 1
ATOM 920 C C . ARG A 1 127 ? 0.210 0.633 -17.541 1.00 98.38 127 ARG A C 1
ATOM 922 O O . ARG A 1 127 ? -0.536 1.465 -17.018 1.00 98.38 127 ARG A O 1
ATOM 929 N N . ALA A 1 128 ? 0.949 0.917 -18.602 1.00 98.69 128 ALA A N 1
ATOM 930 C CA . ALA A 1 128 ? 0.844 2.151 -19.362 1.00 98.69 128 ALA A CA 1
ATOM 931 C C . ALA A 1 128 ? -0.343 2.111 -20.343 1.00 98.69 128 ALA A C 1
ATOM 933 O O . ALA A 1 128 ? -1.058 1.115 -20.471 1.00 98.69 128 ALA A O 1
ATOM 934 N N . ALA A 1 129 ? -0.571 3.218 -21.055 1.00 97.88 129 ALA A N 1
ATOM 935 C CA . ALA A 1 129 ? -1.715 3.371 -21.962 1.00 97.88 129 ALA A CA 1
ATOM 936 C C . ALA A 1 129 ? -1.714 2.390 -23.151 1.00 97.88 129 ALA A C 1
ATOM 938 O O . ALA A 1 129 ? -2.760 2.146 -23.748 1.00 97.88 129 ALA A O 1
ATOM 939 N N . ASP A 1 130 ? -0.553 1.842 -23.501 1.00 97.88 130 ASP A N 1
ATOM 940 C CA . ASP A 1 130 ? -0.371 0.827 -24.541 1.00 97.88 130 ASP A CA 1
ATOM 941 C C . ASP A 1 130 ? -0.471 -0.617 -24.010 1.00 97.88 130 ASP A C 1
ATOM 943 O O . ASP A 1 130 ? -0.266 -1.566 -24.768 1.00 97.88 130 ASP A O 1
ATOM 947 N N . GLY A 1 131 ? -0.797 -0.786 -22.723 1.00 97.81 131 GLY A N 1
ATOM 948 C CA . GLY A 1 131 ? -0.939 -2.080 -22.057 1.00 97.81 131 GLY A CA 1
ATOM 949 C C . GLY A 1 131 ? 0.379 -2.726 -21.624 1.00 97.81 131 GLY A C 1
ATOM 950 O O . GLY A 1 131 ? 0.361 -3.881 -21.210 1.00 97.81 131 GLY A O 1
ATOM 951 N N . ARG A 1 132 ? 1.511 -2.021 -21.729 1.00 98.50 132 ARG A N 1
ATOM 952 C CA . ARG A 1 132 ? 2.843 -2.531 -21.364 1.00 98.50 132 ARG A CA 1
ATOM 953 C C . ARG A 1 132 ? 3.312 -2.006 -20.013 1.00 98.50 132 ARG A C 1
ATOM 955 O O . ARG A 1 132 ? 2.731 -1.075 -19.459 1.00 98.50 132 ARG A O 1
ATOM 962 N N . TYR A 1 133 ? 4.393 -2.590 -19.511 1.00 98.50 133 TYR A N 1
ATOM 963 C CA . TYR A 1 133 ? 5.044 -2.214 -18.261 1.00 98.50 133 TYR A CA 1
ATOM 964 C C . TYR A 1 133 ? 6.434 -1.662 -18.538 1.00 98.50 133 TYR A C 1
ATOM 966 O O . TYR A 1 133 ? 7.213 -2.272 -19.270 1.00 98.50 133 TYR A O 1
ATOM 974 N N . TYR A 1 134 ? 6.749 -0.526 -17.924 1.00 97.62 134 TYR A N 1
ATOM 975 C CA . TYR A 1 134 ? 8.006 0.182 -18.134 1.00 97.62 134 TYR A CA 1
ATOM 976 C C . TYR A 1 134 ? 8.721 0.415 -16.809 1.00 97.62 134 TYR A C 1
ATOM 978 O O . TYR A 1 134 ? 8.082 0.705 -15.798 1.00 97.62 134 TYR A O 1
ATOM 986 N N . ASN A 1 135 ? 10.049 0.315 -16.814 1.00 93.81 135 ASN A N 1
ATOM 987 C CA . ASN A 1 135 ? 10.867 0.767 -15.689 1.00 93.81 135 ASN A CA 1
ATOM 988 C C . ASN A 1 135 ? 11.220 2.257 -15.816 1.00 93.81 135 ASN A C 1
ATOM 990 O O . ASN A 1 135 ? 11.054 2.855 -16.877 1.00 93.81 135 ASN A O 1
ATOM 994 N N . MET A 1 136 ? 11.825 2.834 -14.773 1.00 89.44 136 MET A N 1
ATOM 995 C CA . MET A 1 136 ? 12.212 4.255 -14.734 1.00 89.44 136 MET A CA 1
ATOM 996 C C . MET A 1 136 ? 13.230 4.695 -15.805 1.00 89.44 136 MET A C 1
ATOM 998 O O . MET A 1 136 ? 13.508 5.885 -15.940 1.00 89.44 136 MET A O 1
ATOM 1002 N N . ARG A 1 137 ? 13.788 3.765 -16.594 1.00 89.38 137 ARG A N 1
ATOM 1003 C CA . ARG A 1 137 ? 14.637 4.048 -17.767 1.00 89.38 137 ARG A CA 1
ATOM 1004 C C . ARG A 1 137 ? 13.867 3.995 -19.090 1.00 89.38 137 ARG A C 1
ATOM 1006 O O . ARG A 1 137 ? 14.495 4.031 -20.144 1.00 89.38 137 ARG A O 1
ATOM 1013 N N . ALA A 1 138 ? 12.536 3.925 -19.032 1.00 94.06 138 ALA A N 1
ATOM 1014 C CA . ALA A 1 138 ? 11.636 3.752 -20.170 1.00 94.06 138 ALA A CA 1
ATOM 1015 C C . ALA A 1 138 ? 11.874 2.446 -20.954 1.00 94.06 138 ALA A C 1
ATOM 1017 O O . ALA A 1 138 ? 11.591 2.361 -22.148 1.00 94.06 138 ALA A O 1
ATOM 1018 N N . GLU A 1 139 ? 12.403 1.412 -20.292 1.00 96.06 139 GLU A N 1
ATOM 1019 C CA . GLU A 1 139 ? 12.583 0.087 -20.892 1.00 96.06 139 GLU A CA 1
ATOM 1020 C C . GLU A 1 139 ? 11.306 -0.739 -20.699 1.00 96.06 139 GLU A C 1
ATOM 1022 O O . GLU A 1 139 ? 10.795 -0.827 -19.581 1.00 96.06 139 GLU A O 1
ATOM 1027 N N . ASP A 1 140 ? 10.807 -1.358 -21.774 1.00 97.62 140 ASP A N 1
ATOM 1028 C CA . ASP A 1 140 ? 9.681 -2.298 -21.717 1.00 97.62 140 ASP A CA 1
ATOM 1029 C C . ASP A 1 140 ? 10.116 -3.584 -21.004 1.00 97.62 140 ASP A C 1
ATOM 1031 O O . ASP A 1 140 ? 10.978 -4.330 -21.478 1.00 97.62 140 ASP A O 1
ATOM 1035 N N . ILE A 1 141 ? 9.502 -3.837 -19.854 1.00 97.38 141 ILE A N 1
ATOM 1036 C CA . ILE A 1 141 ? 9.754 -4.991 -18.995 1.00 97.38 141 ILE A CA 1
ATOM 1037 C C . ILE A 1 141 ? 8.543 -5.924 -18.906 1.00 97.38 141 ILE A C 1
ATOM 1039 O O . ILE A 1 141 ? 8.537 -6.843 -18.096 1.00 97.38 141 ILE A O 1
ATOM 1043 N N . SER A 1 142 ? 7.552 -5.782 -19.792 1.00 97.94 142 SER A N 1
ATOM 1044 C CA . SER A 1 142 ? 6.314 -6.580 -19.766 1.00 97.94 142 SER A CA 1
ATOM 1045 C C . SER A 1 142 ? 6.561 -8.093 -19.754 1.00 97.94 142 SER A C 1
ATOM 1047 O O . SER A 1 142 ? 5.812 -8.844 -19.145 1.00 97.94 142 SER A O 1
ATOM 1049 N N . SER A 1 143 ? 7.646 -8.558 -20.384 1.00 96.88 143 SER A N 1
ATOM 1050 C CA . SER A 1 143 ? 8.012 -9.985 -20.430 1.00 96.88 143 SER A CA 1
ATOM 1051 C C . SER A 1 143 ? 8.368 -10.613 -19.073 1.00 96.88 143 SER A C 1
ATOM 1053 O O . SER A 1 143 ? 8.401 -11.840 -18.957 1.00 96.88 143 SER A O 1
ATOM 1055 N N . VAL A 1 144 ? 8.656 -9.798 -18.056 1.00 95.88 144 VAL A N 1
ATOM 1056 C CA . VAL A 1 144 ? 9.010 -10.253 -16.704 1.00 95.88 144 VAL A CA 1
ATOM 1057 C C . VAL A 1 144 ? 8.014 -9.799 -15.639 1.00 95.88 144 VAL A C 1
ATOM 1059 O O . VAL A 1 144 ? 8.205 -10.134 -14.475 1.00 95.88 144 VAL A O 1
ATOM 1062 N N . THR A 1 145 ? 6.984 -9.043 -16.019 1.00 97.25 145 THR A N 1
ATOM 1063 C CA . THR A 1 145 ? 6.025 -8.437 -15.094 1.00 97.25 145 THR A CA 1
ATOM 1064 C C . THR A 1 145 ? 4.694 -9.169 -15.186 1.00 97.25 145 THR A C 1
ATOM 1066 O O . THR A 1 145 ? 4.028 -9.122 -16.217 1.00 97.25 145 THR A O 1
ATOM 1069 N N . ALA A 1 146 ? 4.282 -9.820 -14.097 1.00 98.00 146 ALA A N 1
ATOM 1070 C CA . ALA A 1 146 ? 2.921 -10.338 -13.985 1.00 98.00 146 ALA A CA 1
ATOM 1071 C C . ALA A 1 146 ? 1.913 -9.170 -13.880 1.00 98.00 146 ALA A C 1
ATOM 1073 O O . ALA A 1 146 ? 2.182 -8.207 -13.150 1.00 98.00 146 ALA A O 1
ATOM 1074 N N . PRO A 1 147 ? 0.752 -9.216 -14.551 1.00 98.06 147 PRO A N 1
ATOM 1075 C CA . PRO A 1 147 ? -0.201 -8.107 -14.594 1.00 98.06 147 PRO A CA 1
ATOM 1076 C C . PRO A 1 147 ? -1.074 -8.005 -13.328 1.00 98.06 147 PRO A C 1
ATOM 1078 O O . PRO A 1 147 ? -2.299 -7.957 -13.377 1.00 98.06 147 PRO A O 1
ATOM 1081 N N . LEU A 1 148 ? -0.451 -7.963 -12.148 1.00 98.69 148 LEU A N 1
ATOM 1082 C CA . LEU A 1 148 ? -1.166 -7.945 -10.863 1.00 98.69 148 LEU A CA 1
ATOM 1083 C C . LEU A 1 148 ? -1.975 -6.659 -10.635 1.00 98.69 148 LEU A C 1
ATOM 1085 O O . LEU A 1 148 ? -2.901 -6.635 -9.825 1.00 98.69 148 LEU A O 1
ATOM 1089 N N . ASP A 1 149 ? -1.670 -5.592 -11.372 1.00 98.62 149 ASP A N 1
ATOM 1090 C CA . ASP A 1 149 ? -2.438 -4.351 -11.361 1.00 98.62 149 ASP A CA 1
ATOM 1091 C C . ASP A 1 149 ? -3.822 -4.487 -12.025 1.00 98.62 149 ASP A C 1
ATOM 1093 O O . ASP A 1 149 ? -4.663 -3.600 -11.870 1.00 98.62 149 ASP A O 1
ATOM 1097 N N . ASP A 1 150 ? -4.116 -5.604 -12.706 1.00 97.38 150 ASP A N 1
ATOM 1098 C CA . ASP A 1 150 ? -5.479 -5.971 -13.124 1.00 97.38 150 ASP A CA 1
ATOM 1099 C C . ASP A 1 150 ? -6.449 -6.118 -11.954 1.00 97.38 150 ASP A C 1
ATOM 1101 O O . ASP A 1 150 ? -7.643 -5.859 -12.118 1.00 97.38 150 ASP A O 1
A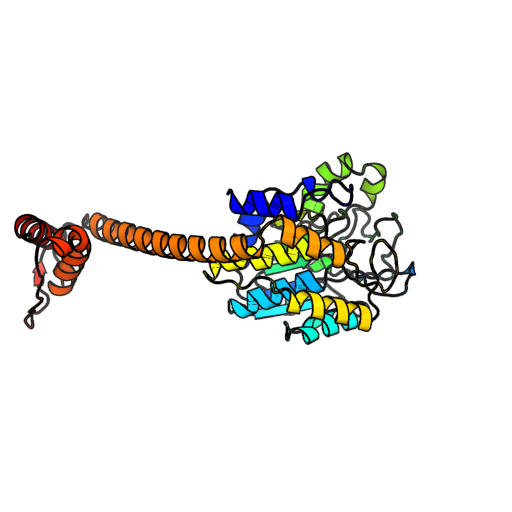TOM 1105 N N . ALA A 1 151 ? -5.958 -6.402 -10.744 1.00 98.62 151 ALA A N 1
ATOM 1106 C CA . ALA A 1 151 ? -6.819 -6.444 -9.569 1.00 98.62 151 ALA A CA 1
ATOM 1107 C C . ALA A 1 151 ? -7.478 -5.084 -9.276 1.00 98.62 151 ALA A C 1
ATOM 1109 O O . ALA A 1 151 ? -8.583 -5.056 -8.741 1.00 98.62 151 ALA A O 1
ATOM 1110 N N . ALA A 1 152 ? -6.860 -3.956 -9.652 1.00 98.75 152 ALA A N 1
ATOM 1111 C CA . ALA A 1 152 ? -7.405 -2.629 -9.373 1.00 98.75 152 ALA A CA 1
ATOM 1112 C C . ALA A 1 152 ? -8.739 -2.348 -10.098 1.00 98.75 152 ALA A C 1
ATOM 1114 O O . ALA A 1 152 ? -9.734 -2.095 -9.414 1.00 98.75 152 ALA A O 1
ATOM 1115 N N . PRO A 1 153 ? -8.835 -2.396 -11.445 1.00 98.25 153 PRO A N 1
ATOM 1116 C CA . PRO A 1 153 ? -10.111 -2.178 -12.123 1.00 98.25 153 PRO A CA 1
ATOM 1117 C C . PRO A 1 153 ? -11.163 -3.230 -11.752 1.00 98.25 153 PRO A C 1
ATOM 1119 O O . PRO A 1 153 ? -12.331 -2.874 -11.593 1.00 98.25 153 PRO A O 1
ATOM 1122 N N . LEU A 1 154 ? -10.769 -4.495 -11.558 1.00 98.25 154 LEU A N 1
ATOM 1123 C CA . LEU A 1 154 ? -11.681 -5.558 -11.124 1.00 98.25 154 LEU A CA 1
ATOM 1124 C C . LEU A 1 154 ? -12.288 -5.254 -9.746 1.00 98.25 154 LEU A C 1
ATOM 1126 O O . LEU A 1 154 ? -13.506 -5.321 -9.576 1.00 98.25 154 LEU A O 1
ATOM 1130 N N . ALA A 1 155 ? -11.454 -4.853 -8.783 1.00 98.44 155 ALA A N 1
ATOM 1131 C CA . ALA A 1 155 ? -11.882 -4.465 -7.444 1.00 98.44 155 ALA A CA 1
ATOM 1132 C C . ALA A 1 155 ? -12.819 -3.254 -7.475 1.00 98.44 155 ALA A C 1
ATOM 1134 O O . ALA A 1 155 ? -13.898 -3.301 -6.886 1.00 98.44 155 ALA A O 1
ATOM 1135 N N . LEU A 1 156 ? -12.463 -2.203 -8.219 1.00 97.75 156 LEU A N 1
ATOM 1136 C CA . LEU A 1 156 ? -13.280 -0.991 -8.320 1.00 97.75 156 LEU A CA 1
ATOM 1137 C C . LEU A 1 156 ? -14.661 -1.273 -8.931 1.00 97.75 156 LEU A C 1
ATOM 1139 O O . LEU A 1 156 ? -15.660 -0.753 -8.435 1.00 97.75 156 LEU A O 1
ATOM 1143 N N . ILE A 1 157 ? -14.741 -2.127 -9.959 1.00 97.56 157 ILE A N 1
ATOM 1144 C CA . ILE A 1 157 ? -16.019 -2.577 -10.541 1.00 97.56 157 ILE A CA 1
ATOM 1145 C C . ILE A 1 157 ? -16.850 -3.350 -9.508 1.00 97.56 157 ILE A C 1
ATOM 1147 O O . ILE A 1 157 ? -18.067 -3.181 -9.447 1.00 97.56 157 ILE A O 1
ATOM 1151 N N . ALA A 1 158 ? -16.201 -4.162 -8.673 1.00 96.31 158 ALA A N 1
ATOM 1152 C CA . ALA A 1 158 ? -16.838 -4.899 -7.586 1.00 96.31 158 ALA A CA 1
ATOM 1153 C C . ALA A 1 158 ? -17.174 -4.032 -6.352 1.00 96.31 158 ALA A C 1
ATOM 1155 O O . ALA A 1 158 ? -17.736 -4.540 -5.383 1.00 96.31 158 ALA A O 1
ATOM 1156 N N . GLY A 1 159 ? -16.850 -2.733 -6.365 1.00 97.38 159 GLY A N 1
ATOM 1157 C CA . GLY A 1 159 ? -17.056 -1.829 -5.230 1.00 97.38 159 GLY A CA 1
ATOM 1158 C C . GLY A 1 159 ? -16.053 -2.016 -4.086 1.00 97.38 159 GLY A C 1
ATOM 1159 O O . GLY A 1 159 ? -16.275 -1.496 -2.992 1.00 97.38 159 GLY A O 1
ATOM 1160 N N . ILE A 1 160 ? -14.957 -2.738 -4.323 1.00 98.56 160 ILE A N 1
ATOM 1161 C CA . ILE A 1 160 ? -13.849 -2.902 -3.383 1.00 98.56 160 ILE A CA 1
ATOM 1162 C C . ILE A 1 160 ? -12.897 -1.708 -3.569 1.00 98.56 160 ILE A C 1
ATOM 1164 O O . ILE A 1 160 ? -12.402 -1.486 -4.678 1.00 98.56 160 ILE A O 1
ATOM 1168 N N . PRO A 1 161 ? -12.636 -0.909 -2.519 1.00 98.75 161 PRO A N 1
ATOM 1169 C CA . PRO A 1 161 ? -11.718 0.214 -2.617 1.00 98.75 161 PRO A CA 1
ATOM 1170 C C . PRO A 1 161 ? -10.282 -0.252 -2.877 1.00 98.75 161 PRO A C 1
ATOM 1172 O O . PRO A 1 161 ? -9.859 -1.323 -2.434 1.00 98.75 161 PRO A O 1
ATOM 1175 N N . VAL A 1 162 ? -9.524 0.605 -3.556 1.00 98.88 162 VAL A N 1
ATOM 1176 C CA . VAL A 1 162 ? -8.106 0.393 -3.861 1.00 98.88 162 VAL A CA 1
ATOM 1177 C C . VAL A 1 162 ? -7.298 1.552 -3.289 1.00 98.88 162 VAL A C 1
ATOM 1179 O O . VAL A 1 162 ? -7.577 2.715 -3.583 1.00 98.88 162 VAL A O 1
ATOM 1182 N N . LEU A 1 163 ? -6.294 1.240 -2.483 1.00 98.88 163 LEU A N 1
ATOM 1183 C CA . LEU A 1 163 ? -5.280 2.172 -2.004 1.00 98.88 163 LEU A CA 1
ATOM 1184 C C . LEU A 1 163 ? -3.971 1.886 -2.743 1.00 98.88 163 LEU A C 1
ATOM 1186 O O . LEU A 1 163 ? -3.658 0.731 -3.011 1.00 98.88 163 LEU A O 1
ATOM 1190 N N . ALA A 1 164 ? -3.205 2.914 -3.075 1.00 98.75 164 ALA A N 1
ATOM 1191 C CA . ALA A 1 164 ? -1.938 2.743 -3.772 1.00 98.75 164 ALA A CA 1
ATOM 1192 C C . ALA A 1 164 ? -0.847 3.667 -3.235 1.00 98.75 164 ALA A C 1
ATOM 1194 O O . ALA A 1 164 ? -1.128 4.803 -2.851 1.00 98.75 164 ALA A O 1
ATOM 1195 N N . VAL A 1 165 ? 0.390 3.186 -3.266 1.00 98.56 165 VAL A N 1
ATOM 1196 C CA . VAL A 1 165 ? 1.621 3.925 -2.989 1.00 98.56 165 VAL A CA 1
ATOM 1197 C C . VAL A 1 165 ? 2.592 3.683 -4.144 1.00 98.56 165 VAL A C 1
ATOM 1199 O O . VAL A 1 165 ? 2.730 2.548 -4.600 1.00 98.56 165 VAL A O 1
ATOM 1202 N N . GLY A 1 166 ? 3.235 4.750 -4.605 1.00 95.50 166 GLY A N 1
ATOM 1203 C CA . GLY A 1 166 ? 4.275 4.714 -5.634 1.00 95.50 166 GLY A CA 1
ATOM 1204 C C . GLY A 1 166 ? 5.140 5.970 -5.555 1.00 95.50 166 GLY A C 1
ATOM 1205 O O . GLY A 1 166 ? 4.764 6.943 -4.884 1.00 95.50 166 GLY A O 1
ATOM 1206 N N . ASP A 1 167 ? 6.238 6.008 -6.294 1.00 91.25 167 ASP A N 1
ATOM 1207 C CA . ASP A 1 167 ? 7.215 7.093 -6.219 1.00 91.25 167 ASP A CA 1
ATOM 1208 C C . ASP A 1 167 ? 7.808 7.525 -7.584 1.00 91.25 167 ASP A C 1
ATOM 1210 O O . ASP A 1 167 ? 8.473 8.563 -7.692 1.00 91.25 167 ASP A O 1
ATOM 1214 N N . GLY A 1 168 ? 7.533 6.784 -8.657 1.00 88.75 168 GLY A N 1
ATOM 1215 C CA . GLY A 1 168 ? 8.037 6.973 -10.017 1.00 88.75 168 GLY A CA 1
ATOM 1216 C C . GLY A 1 168 ? 6.976 7.352 -11.055 1.00 88.75 168 GLY A C 1
ATOM 1217 O O . GLY A 1 168 ? 7.290 8.009 -12.052 1.00 88.75 168 GLY A O 1
ATOM 1218 N N . GLY A 1 169 ? 5.709 7.013 -10.822 1.00 95.19 169 GLY A N 1
ATOM 1219 C CA . GLY A 1 169 ? 4.579 7.286 -11.717 1.00 95.19 169 GLY A CA 1
ATOM 1220 C C . GLY A 1 169 ? 4.198 6.130 -12.654 1.00 95.19 169 GLY A C 1
ATOM 1221 O O . GLY A 1 169 ? 3.194 6.224 -13.367 1.00 95.19 169 GLY A O 1
ATOM 1222 N N . ASN A 1 170 ? 4.978 5.052 -12.684 1.00 97.50 170 ASN A N 1
ATOM 1223 C CA . ASN A 1 170 ? 4.736 3.811 -13.434 1.00 97.50 170 ASN A CA 1
ATOM 1224 C C . ASN A 1 170 ? 4.076 2.712 -12.579 1.00 97.50 170 ASN A C 1
ATOM 1226 O O . ASN A 1 170 ? 3.856 1.606 -13.062 1.00 97.50 170 ASN A O 1
ATOM 1230 N N . GLU A 1 171 ? 3.722 3.003 -11.334 1.00 98.44 171 GLU A N 1
ATOM 1231 C CA . GLU A 1 171 ? 3.099 2.077 -10.393 1.00 98.44 171 GLU A CA 1
ATOM 1232 C C . GLU A 1 171 ? 1.569 2.083 -10.506 1.00 98.44 171 GLU A C 1
ATOM 1234 O O . GLU A 1 171 ? 0.924 3.027 -10.983 1.00 98.44 171 GLU A O 1
ATOM 1239 N N . ALA A 1 172 ? 0.944 1.004 -10.050 1.00 98.56 172 ALA A N 1
ATOM 1240 C CA . ALA A 1 172 ? -0.495 0.897 -9.911 1.00 98.56 172 ALA A CA 1
ATOM 1241 C C . ALA A 1 172 ? -1.025 2.033 -9.019 1.00 98.56 172 ALA A C 1
ATOM 1243 O O . ALA A 1 172 ? -0.453 2.354 -7.984 1.00 98.56 172 ALA A O 1
ATOM 1244 N N . GLY A 1 173 ? -2.117 2.673 -9.439 1.00 98.31 173 GLY A N 1
ATOM 1245 C CA . GLY A 1 173 ? -2.716 3.823 -8.756 1.00 98.31 173 GLY A CA 1
ATOM 1246 C C . GLY A 1 173 ? -2.176 5.187 -9.191 1.00 98.31 173 GLY A C 1
ATOM 1247 O O . GLY A 1 173 ? -2.882 6.189 -9.032 1.00 98.31 173 GLY A O 1
ATOM 1248 N N . MET A 1 174 ? -0.994 5.261 -9.813 1.00 98.19 174 MET A N 1
ATOM 1249 C CA . MET A 1 174 ? -0.450 6.529 -10.326 1.00 98.19 174 MET A CA 1
ATOM 1250 C C . MET A 1 174 ? -1.236 7.110 -11.503 1.00 98.19 174 MET A C 1
ATOM 1252 O O . MET A 1 174 ? -1.112 8.302 -11.799 1.00 98.19 174 MET A O 1
ATOM 1256 N N . GLY A 1 175 ? -2.152 6.335 -12.095 1.00 97.94 175 GLY A N 1
ATOM 1257 C CA . GLY A 1 175 ? -3.137 6.838 -13.051 1.00 97.94 175 GLY A CA 1
ATOM 1258 C C . GLY A 1 175 ? -3.975 8.007 -12.510 1.00 97.94 175 GLY A C 1
ATOM 1259 O O . GLY A 1 175 ? -4.425 8.845 -13.293 1.00 97.94 175 GLY A O 1
ATOM 1260 N N . ASN A 1 176 ? -4.122 8.126 -11.184 1.00 98.31 176 ASN A N 1
ATOM 1261 C CA . ASN A 1 176 ? -4.804 9.250 -10.530 1.00 98.31 176 ASN A CA 1
ATOM 1262 C C . ASN A 1 176 ? -4.087 10.595 -10.723 1.00 98.31 176 ASN A C 1
ATOM 1264 O O . ASN A 1 176 ? -4.746 11.629 -10.762 1.00 98.31 176 ASN A O 1
ATOM 1268 N N . PHE A 1 177 ? -2.762 10.578 -10.882 1.00 97.31 177 PHE A N 1
ATOM 1269 C CA . PHE A 1 177 ? -1.925 11.767 -11.068 1.00 97.31 177 PHE A CA 1
ATOM 1270 C C . PHE A 1 177 ? -1.367 11.876 -12.487 1.00 97.31 177 PHE A C 1
ATOM 1272 O O . PHE A 1 177 ? -0.440 12.642 -12.740 1.00 97.31 177 PHE A O 1
ATOM 1279 N N . ARG A 1 178 ? -1.901 11.108 -13.446 1.00 95.50 178 ARG A N 1
ATOM 1280 C CA . ARG A 1 178 ? -1.337 11.011 -14.800 1.00 95.50 178 ARG A CA 1
ATOM 1281 C C . ARG A 1 178 ? -1.164 12.374 -15.470 1.00 95.50 178 ARG A C 1
ATOM 1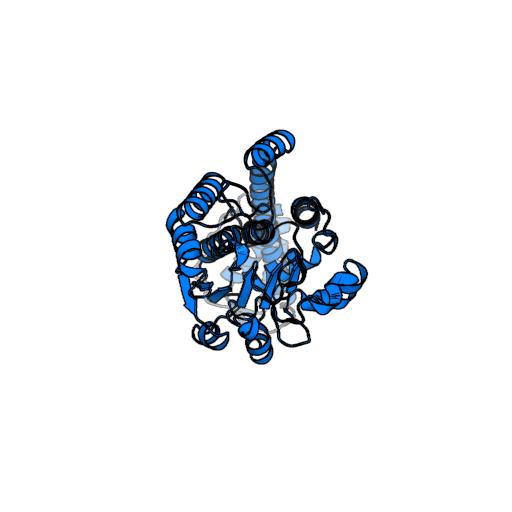283 O O . ARG A 1 178 ? -0.181 12.584 -16.181 1.00 95.50 178 ARG A O 1
ATOM 1290 N N . ARG A 1 179 ? -2.108 13.297 -15.271 1.00 96.19 179 ARG A N 1
ATOM 1291 C CA . ARG A 1 179 ? -2.062 14.635 -15.874 1.00 96.19 179 ARG A CA 1
ATOM 1292 C C . ARG A 1 179 ? -0.915 15.458 -15.291 1.00 96.19 179 ARG A C 1
ATOM 1294 O O . ARG A 1 179 ? -0.129 16.020 -16.047 1.00 96.19 179 ARG A O 1
ATOM 1301 N N . GLU A 1 180 ? -0.824 15.510 -13.971 1.00 96.00 180 GLU A N 1
ATOM 1302 C CA . GLU A 1 180 ? 0.211 16.204 -13.212 1.00 96.00 180 GLU A CA 1
ATOM 1303 C C . GLU A 1 180 ? 1.588 15.617 -13.530 1.00 96.00 180 GLU A C 1
ATOM 1305 O O . GLU A 1 180 ? 2.506 16.347 -13.902 1.00 96.00 180 GLU A O 1
ATOM 1310 N N . LEU A 1 181 ? 1.709 14.289 -13.487 1.00 94.94 181 LEU A N 1
ATOM 1311 C CA . LEU A 1 181 ? 2.933 13.558 -13.798 1.00 94.94 181 LEU A CA 1
ATOM 1312 C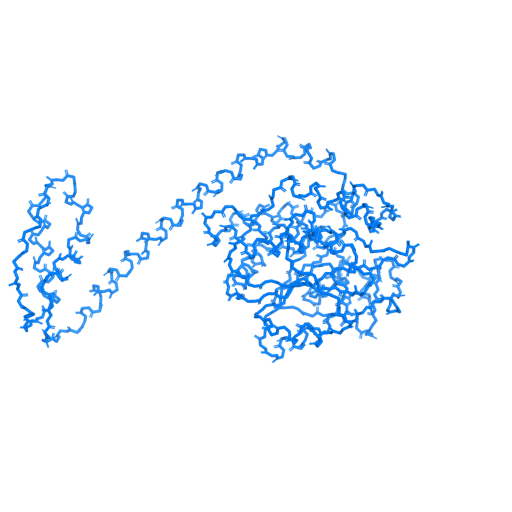 C . LEU A 1 181 ? 3.375 13.764 -15.249 1.00 94.94 181 LEU A C 1
ATOM 1314 O O . LEU A 1 181 ? 4.563 13.932 -15.490 1.00 94.94 181 LEU A O 1
ATOM 1318 N N . SER A 1 182 ? 2.452 13.852 -16.212 1.00 95.62 182 SER A N 1
ATOM 1319 C CA . SER A 1 182 ? 2.805 14.159 -17.610 1.00 95.62 182 SER A CA 1
ATOM 1320 C C . SER A 1 182 ? 3.385 15.567 -17.774 1.00 95.62 182 SER A C 1
ATOM 1322 O O . SER A 1 182 ? 4.181 15.805 -18.678 1.00 95.62 182 SER A O 1
ATOM 1324 N N . SER A 1 183 ? 2.999 16.517 -16.915 1.00 94.00 183 SER A N 1
ATOM 1325 C CA . SER A 1 183 ? 3.609 17.851 -16.880 1.00 94.00 183 SER A CA 1
ATOM 1326 C C . SER A 1 183 ? 4.973 17.858 -16.187 1.00 94.00 183 SER A C 1
ATOM 1328 O O . SER A 1 183 ? 5.838 18.643 -16.568 1.00 94.00 183 SER A O 1
ATOM 1330 N N . ILE A 1 184 ? 5.172 17.000 -15.184 1.00 90.56 184 ILE A N 1
ATOM 1331 C CA . ILE A 1 184 ? 6.427 16.888 -14.428 1.00 90.56 184 ILE A CA 1
ATOM 1332 C C . ILE A 1 184 ? 7.489 16.104 -15.216 1.00 90.56 184 ILE A C 1
ATOM 1334 O O . ILE A 1 184 ? 8.652 16.507 -15.239 1.00 90.56 184 ILE A O 1
ATOM 1338 N N . LEU A 1 185 ? 7.085 15.017 -15.876 1.00 89.69 185 LEU A N 1
ATOM 1339 C CA . LEU A 1 185 ? 7.928 14.048 -16.579 1.00 89.69 185 LEU A CA 1
ATOM 1340 C C . LEU A 1 185 ? 7.479 13.890 -18.051 1.00 89.69 185 LEU A C 1
ATOM 1342 O O . LEU A 1 185 ? 7.050 12.808 -18.457 1.00 89.69 185 LEU A O 1
ATOM 1346 N N . PRO A 1 186 ? 7.553 14.945 -18.884 1.00 92.56 186 PRO A N 1
ATOM 1347 C CA . PRO A 1 186 ? 6.979 14.928 -20.233 1.00 92.56 186 PRO A CA 1
ATOM 1348 C C . PRO A 1 186 ? 7.600 13.866 -21.149 1.00 92.56 186 PRO A C 1
ATOM 1350 O O . PRO A 1 186 ? 6.890 13.234 -21.928 1.00 92.56 186 PRO A O 1
ATOM 1353 N N . GLU A 1 187 ? 8.906 13.620 -21.031 1.00 93.31 187 GLU A N 1
ATOM 1354 C CA . GLU A 1 187 ? 9.611 12.605 -21.830 1.00 93.31 187 GLU A CA 1
ATOM 1355 C C . GLU A 1 187 ? 9.226 11.171 -21.424 1.00 93.31 187 GLU A C 1
ATOM 1357 O O . GLU A 1 187 ? 9.229 10.257 -22.249 1.00 93.31 187 GLU A O 1
ATOM 1362 N N . TYR A 1 188 ? 8.803 10.985 -20.172 1.00 94.50 188 TYR A N 1
ATOM 1363 C CA . TYR A 1 188 ? 8.391 9.700 -19.605 1.00 94.50 188 TYR A CA 1
ATOM 1364 C C . TYR A 1 188 ? 6.866 9.482 -19.657 1.00 94.50 188 TYR A C 1
ATOM 1366 O O . TYR A 1 188 ? 6.369 8.432 -19.263 1.00 94.50 188 TYR A O 1
ATOM 1374 N N . ALA A 1 189 ? 6.089 10.438 -20.182 1.00 96.06 189 ALA A N 1
ATOM 1375 C CA . ALA A 1 189 ? 4.622 10.421 -20.115 1.00 96.06 189 ALA A CA 1
ATOM 1376 C C . ALA A 1 189 ? 3.966 9.167 -20.735 1.00 96.06 189 ALA A C 1
ATOM 1378 O O . ALA A 1 189 ? 2.871 8.758 -20.336 1.00 96.06 189 ALA A O 1
ATOM 1379 N N . HIS A 1 190 ? 4.629 8.546 -21.712 1.00 97.06 190 HIS A N 1
ATOM 1380 C CA . HIS A 1 190 ? 4.173 7.308 -22.344 1.00 97.06 190 HIS A CA 1
ATOM 1381 C C . HIS A 1 190 ? 4.348 6.068 -21.450 1.00 97.06 190 HIS A C 1
ATOM 1383 O O . HIS A 1 190 ? 3.566 5.137 -21.586 1.00 97.06 190 HIS A O 1
ATOM 1389 N N . CYS A 1 191 ? 5.308 6.087 -20.520 1.00 97.94 191 CYS A N 1
ATOM 1390 C CA . CYS A 1 191 ? 5.578 5.020 -19.551 1.00 97.94 191 CYS A CA 1
ATOM 1391 C C . CYS A 1 191 ? 4.722 5.123 -18.283 1.00 97.94 191 CYS A C 1
ATOM 1393 O O . CYS A 1 191 ? 4.633 4.164 -17.522 1.00 97.94 191 CYS A O 1
ATOM 1395 N N . LEU A 1 192 ? 4.114 6.289 -18.033 1.00 98.12 192 LEU A N 1
ATOM 1396 C CA . LEU A 1 192 ? 3.271 6.502 -16.861 1.00 98.12 192 LEU A CA 1
ATOM 1397 C C . LEU A 1 192 ? 2.119 5.495 -16.834 1.00 98.12 192 LEU A C 1
ATOM 1399 O O . LEU A 1 192 ? 1.461 5.262 -17.856 1.00 98.12 192 LEU A O 1
ATOM 1403 N N . SER A 1 193 ? 1.830 4.992 -15.641 1.00 98.50 193 SER A N 1
ATOM 1404 C CA . SER A 1 193 ? 0.719 4.086 -15.392 1.00 98.50 193 SER A CA 1
ATOM 1405 C C . SER A 1 193 ? -0.620 4.756 -15.720 1.00 98.50 193 SER A C 1
ATOM 1407 O O . SER A 1 193 ? -0.801 5.977 -15.600 1.00 98.50 193 SER A O 1
ATOM 1409 N N . VAL A 1 194 ? -1.574 3.955 -16.187 1.00 98.50 194 VAL A N 1
ATOM 1410 C CA . VAL A 1 194 ? -2.986 4.339 -16.334 1.00 98.50 194 VAL A CA 1
ATOM 1411 C C . VAL A 1 194 ? -3.872 3.682 -15.283 1.00 98.50 194 VAL A C 1
ATOM 1413 O O . VAL A 1 194 ? -5.049 4.024 -15.185 1.00 98.50 194 VAL A O 1
ATOM 1416 N N . THR A 1 195 ? -3.324 2.769 -14.484 1.00 98.50 195 THR A N 1
ATOM 1417 C CA . THR A 1 195 ? -4.068 2.066 -13.442 1.00 98.50 195 THR A CA 1
ATOM 1418 C C . THR A 1 195 ? -4.453 3.049 -12.341 1.00 98.50 195 THR A C 1
ATOM 1420 O O . THR A 1 195 ? -3.597 3.700 -11.740 1.00 98.50 195 THR A O 1
ATOM 1423 N N . GLN A 1 196 ? -5.757 3.173 -12.095 1.00 98.31 196 GLN A N 1
ATOM 1424 C CA . GLN A 1 196 ? -6.337 4.074 -11.097 1.00 98.31 196 GLN A CA 1
ATOM 1425 C C . GLN A 1 196 ? -6.579 3.359 -9.767 1.00 98.31 196 GLN A C 1
ATOM 1427 O O . GLN A 1 196 ? -6.710 2.137 -9.717 1.00 98.31 196 GLN A O 1
ATOM 1432 N N . ALA A 1 197 ? -6.675 4.142 -8.696 1.00 98.56 197 ALA A N 1
ATOM 1433 C CA . ALA A 1 197 ? -7.019 3.671 -7.358 1.00 98.56 197 ALA A CA 1
ATOM 1434 C C . ALA A 1 197 ? -8.086 4.583 -6.737 1.00 98.56 197 ALA A C 1
ATOM 1436 O O . ALA A 1 197 ? -8.304 5.701 -7.203 1.00 98.56 197 ALA A O 1
ATOM 1437 N N . SER A 1 198 ? -8.747 4.142 -5.667 1.00 98.62 198 SER A N 1
ATOM 1438 C CA . SER A 1 198 ? -9.642 5.013 -4.893 1.00 98.62 198 SER A CA 1
ATOM 1439 C C . SER A 1 198 ? -8.865 6.132 -4.195 1.00 98.62 198 SER A C 1
ATOM 1441 O O . SER A 1 198 ? -9.339 7.263 -4.136 1.00 98.62 198 SER A O 1
ATOM 1443 N N . VAL A 1 199 ? -7.674 5.816 -3.680 1.00 98.56 199 VAL A N 1
ATOM 1444 C CA . VAL A 1 199 ? -6.742 6.763 -3.056 1.00 98.56 199 VAL A CA 1
ATOM 1445 C C . VAL A 1 199 ? -5.321 6.390 -3.478 1.00 98.56 199 VAL A C 1
ATOM 1447 O O . VAL A 1 199 ? -4.961 5.216 -3.447 1.00 98.56 199 VAL A O 1
ATOM 1450 N N . THR A 1 200 ? -4.508 7.384 -3.836 1.00 98.50 200 THR A N 1
ATOM 1451 C CA . THR A 1 200 ? -3.096 7.192 -4.204 1.00 98.50 200 THR A CA 1
ATOM 1452 C C . THR A 1 200 ? -2.218 8.111 -3.363 1.00 98.50 200 THR A C 1
ATOM 1454 O O . THR A 1 200 ? -2.523 9.296 -3.220 1.00 98.50 200 THR A O 1
ATOM 1457 N N . LEU A 1 201 ? -1.124 7.575 -2.824 1.00 97.50 201 LEU A N 1
ATOM 1458 C CA . LEU A 1 201 ? -0.098 8.295 -2.076 1.00 97.50 201 LEU A CA 1
ATOM 1459 C C . LEU A 1 201 ? 1.195 8.314 -2.895 1.00 97.50 201 LEU A C 1
ATOM 1461 O O . LEU A 1 201 ? 1.930 7.328 -2.894 1.00 97.50 201 LEU A O 1
ATOM 1465 N N . PRO A 1 202 ? 1.502 9.433 -3.563 1.00 94.81 202 PRO A N 1
ATOM 1466 C CA . PRO A 1 202 ? 2.837 9.671 -4.079 1.00 94.81 202 PRO A CA 1
ATOM 1467 C C . PRO A 1 202 ? 3.816 9.792 -2.911 1.00 94.81 202 PRO A C 1
ATOM 1469 O O . PRO A 1 202 ? 3.554 10.541 -1.969 1.00 94.81 202 PRO A O 1
ATOM 1472 N N . ALA A 1 203 ? 4.929 9.076 -2.967 1.00 87.88 203 ALA A N 1
ATOM 1473 C CA . ALA A 1 203 ? 5.998 9.143 -1.981 1.00 87.88 203 ALA A CA 1
ATOM 1474 C C . ALA A 1 203 ? 7.347 9.402 -2.669 1.00 87.88 203 ALA A C 1
ATOM 1476 O O . ALA A 1 203 ? 7.452 9.403 -3.892 1.00 87.88 203 ALA A O 1
ATOM 1477 N N . ASP A 1 204 ? 8.369 9.698 -1.873 1.00 81.50 204 ASP A N 1
ATOM 1478 C CA . ASP A 1 204 ? 9.763 9.755 -2.317 1.00 81.50 204 ASP A CA 1
ATOM 1479 C C . ASP A 1 204 ? 10.371 8.349 -2.431 1.00 81.50 204 ASP A C 1
ATOM 1481 O O . ASP A 1 204 ? 11.285 8.167 -3.229 1.00 81.50 204 ASP A O 1
ATOM 1485 N N . VAL A 1 205 ? 9.885 7.420 -1.601 1.00 84.88 205 VAL A N 1
ATOM 1486 C CA . VAL A 1 205 ? 10.224 5.990 -1.525 1.00 84.88 205 VAL A CA 1
ATOM 1487 C C . VAL A 1 205 ? 8.934 5.272 -1.132 1.00 84.88 205 VAL A C 1
ATOM 1489 O O . VAL A 1 205 ? 8.272 5.698 -0.170 1.00 84.88 205 VAL A O 1
ATOM 1492 N N . SER A 1 206 ? 8.546 4.215 -1.832 1.00 91.88 206 SER A N 1
ATOM 1493 C CA . SER A 1 206 ? 7.258 3.552 -1.599 1.00 91.88 206 SER A CA 1
ATOM 1494 C C . SER A 1 206 ? 7.153 2.903 -0.223 1.00 91.88 206 SER A C 1
ATOM 1496 O O . SER A 1 206 ? 6.112 3.009 0.439 1.00 91.88 206 SER A O 1
ATOM 1498 N N . ASP A 1 207 ? 8.247 2.343 0.285 1.00 89.38 207 ASP A N 1
ATOM 1499 C CA . ASP A 1 207 ? 8.344 1.816 1.643 1.00 89.38 207 ASP A CA 1
ATOM 1500 C C . ASP A 1 207 ? 7.984 2.872 2.695 1.00 89.38 207 ASP A C 1
ATOM 1502 O O . ASP A 1 207 ? 7.265 2.582 3.654 1.00 89.38 207 ASP A O 1
ATOM 1506 N N . TRP A 1 208 ? 8.389 4.132 2.495 1.00 89.50 208 TRP A N 1
ATOM 1507 C CA . TRP A 1 208 ? 8.048 5.220 3.417 1.00 89.50 208 TRP A CA 1
ATOM 1508 C C . TRP A 1 208 ? 6.553 5.534 3.404 1.00 89.50 208 TRP A C 1
ATOM 1510 O O . TRP A 1 208 ? 5.992 5.895 4.442 1.00 89.50 208 TRP A O 1
ATOM 1520 N N . GLY A 1 209 ? 5.891 5.370 2.258 1.00 90.12 209 GLY A N 1
ATOM 1521 C CA . GLY A 1 209 ? 4.436 5.426 2.180 1.00 90.12 209 GLY A CA 1
ATOM 1522 C C . GLY A 1 209 ? 3.782 4.290 2.969 1.00 90.12 209 GLY A C 1
ATOM 1523 O O . GLY A 1 209 ? 2.884 4.554 3.768 1.00 90.12 209 GLY A O 1
ATOM 1524 N N . GLY A 1 210 ? 4.279 3.055 2.846 1.00 94.38 210 GLY A N 1
ATOM 1525 C CA . GLY A 1 210 ? 3.832 1.916 3.662 1.00 94.38 210 GLY A CA 1
ATOM 1526 C C . GLY A 1 210 ? 3.998 2.159 5.168 1.00 94.38 210 GLY A C 1
ATOM 1527 O O . GLY A 1 210 ? 3.056 1.981 5.945 1.00 94.38 210 GLY A O 1
ATOM 1528 N N . TYR A 1 211 ? 5.156 2.673 5.585 1.00 91.31 211 TYR A N 1
ATOM 1529 C CA . TYR A 1 211 ? 5.435 3.050 6.974 1.00 91.31 211 TYR A CA 1
ATOM 1530 C C . TYR A 1 211 ? 4.525 4.167 7.476 1.00 91.31 211 TYR A C 1
ATOM 1532 O O . TYR A 1 211 ? 4.049 4.116 8.610 1.00 91.31 211 TYR A O 1
ATOM 1540 N N . ALA A 1 212 ? 4.252 5.172 6.645 1.00 88.56 212 ALA A N 1
ATOM 1541 C CA . ALA A 1 212 ? 3.331 6.242 6.991 1.00 88.56 212 ALA A CA 1
ATOM 1542 C C . ALA A 1 212 ? 1.907 5.713 7.182 1.00 88.56 212 ALA A C 1
ATOM 1544 O O . ALA A 1 212 ? 1.253 6.098 8.149 1.00 88.56 212 ALA A O 1
ATOM 1545 N N . LEU A 1 213 ? 1.445 4.806 6.316 1.00 96.06 213 LEU A N 1
ATOM 1546 C CA . LEU A 1 213 ? 0.146 4.144 6.456 1.00 96.06 213 LEU A CA 1
ATOM 1547 C C . LEU A 1 213 ? 0.063 3.326 7.760 1.00 96.06 213 LEU A C 1
ATOM 1549 O O . LEU A 1 213 ? -0.931 3.424 8.482 1.00 96.06 213 LEU A O 1
ATOM 1553 N N . ALA A 1 214 ? 1.122 2.593 8.112 1.00 94.25 214 ALA A N 1
ATOM 1554 C CA . ALA A 1 214 ? 1.227 1.885 9.391 1.00 94.25 214 ALA A CA 1
ATOM 1555 C C . ALA A 1 214 ? 1.226 2.851 10.594 1.00 94.25 214 ALA A C 1
ATOM 1557 O O . ALA A 1 214 ? 0.530 2.636 11.586 1.00 94.25 214 ALA A O 1
ATOM 1558 N N . ALA A 1 215 ? 1.951 3.967 10.503 1.00 87.69 215 ALA A N 1
ATOM 1559 C CA . ALA A 1 215 ? 2.007 4.968 11.563 1.00 87.69 215 ALA A CA 1
ATOM 1560 C C . ALA A 1 215 ? 0.646 5.648 11.785 1.00 87.69 215 ALA A C 1
ATOM 1562 O O . ALA A 1 215 ? 0.206 5.767 12.928 1.00 87.69 215 ALA A O 1
ATOM 1563 N N . ILE A 1 216 ? -0.064 6.052 10.722 1.00 90.69 216 ILE A N 1
ATOM 1564 C CA . ILE A 1 216 ? -1.383 6.698 10.859 1.00 90.69 216 ILE A CA 1
ATOM 1565 C C . ILE A 1 216 ? -2.467 5.728 11.344 1.00 90.69 216 ILE A C 1
ATOM 1567 O O . ILE A 1 216 ? -3.434 6.173 11.961 1.00 90.69 216 ILE A O 1
ATOM 1571 N N . LEU A 1 217 ? -2.306 4.415 11.146 1.00 92.12 217 LEU A N 1
ATOM 1572 C CA . LEU A 1 217 ? -3.178 3.405 11.759 1.00 92.12 217 LEU A CA 1
ATOM 1573 C C . LEU A 1 217 ? -3.133 3.444 13.290 1.00 92.12 217 LEU A C 1
ATOM 1575 O O . LEU A 1 217 ? -4.156 3.192 13.930 1.00 92.12 217 LEU A O 1
ATOM 1579 N N . SER A 1 218 ? -2.009 3.868 13.879 1.00 87.00 218 SER A N 1
ATOM 1580 C CA . SER A 1 218 ? -1.901 4.106 15.326 1.00 87.00 218 SER A CA 1
ATOM 1581 C C . SER A 1 218 ? -2.950 5.108 15.813 1.00 87.00 218 SER A C 1
ATOM 1583 O O . SER A 1 218 ? -3.422 5.008 16.945 1.00 87.00 218 SER A O 1
ATOM 1585 N N . LEU A 1 219 ? -3.386 6.041 14.950 1.00 81.69 219 LEU A N 1
ATOM 1586 C CA . LEU A 1 219 ? -4.440 7.000 15.291 1.00 81.69 219 LEU A CA 1
ATOM 1587 C C . LEU A 1 219 ? -5.791 6.324 15.516 1.00 81.69 219 LEU A C 1
ATOM 1589 O O . LEU A 1 219 ? -6.563 6.743 16.378 1.00 81.69 219 LEU A O 1
ATOM 1593 N N . ALA A 1 220 ? -6.067 5.257 14.770 1.00 80.12 220 ALA A N 1
ATOM 1594 C CA . ALA A 1 220 ? -7.277 4.467 14.92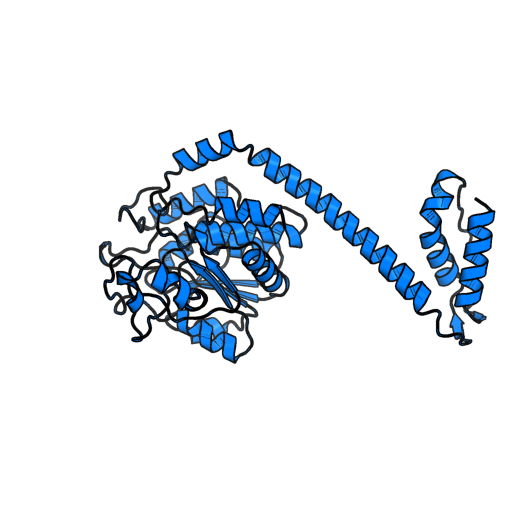7 1.00 80.12 220 ALA A CA 1
ATOM 1595 C C . ALA A 1 220 ? -7.171 3.454 16.073 1.00 80.12 220 ALA A C 1
ATOM 1597 O O . ALA A 1 220 ? -8.132 3.275 16.823 1.00 80.12 220 ALA A O 1
ATOM 1598 N N . ALA A 1 221 ? -6.011 2.807 16.223 1.00 84.25 221 ALA A N 1
ATOM 1599 C CA . ALA A 1 221 ? -5.756 1.859 17.305 1.00 84.25 221 ALA A CA 1
ATOM 1600 C C . ALA A 1 221 ? -5.795 2.559 18.680 1.00 84.25 221 ALA A C 1
ATOM 1602 O O . ALA A 1 221 ? -6.390 2.069 19.645 1.00 84.25 221 ALA A O 1
ATOM 1603 N N . GLY A 1 222 ? -5.267 3.783 18.755 1.00 81.38 222 GLY A N 1
ATOM 1604 C CA . GLY A 1 222 ? -5.062 4.519 20.003 1.00 81.38 222 GLY A CA 1
ATOM 1605 C C . GLY A 1 222 ? -3.855 4.025 20.804 1.00 81.38 222 GLY A C 1
ATOM 1606 O O . GLY A 1 222 ? -3.762 4.325 21.990 1.00 81.38 222 GLY A O 1
ATOM 1607 N N . GLU A 1 223 ? -2.977 3.271 20.153 1.00 85.56 223 GLU A N 1
ATOM 1608 C CA . GLU A 1 223 ? -1.658 2.841 20.605 1.00 85.56 223 GLU A CA 1
ATOM 1609 C C . GLU A 1 223 ? -0.739 2.749 19.381 1.00 85.56 223 GLU A C 1
ATOM 1611 O O . GLU A 1 223 ? -1.218 2.762 18.242 1.00 85.56 223 GLU A O 1
ATOM 1616 N N . TRP A 1 224 ? 0.574 2.697 19.601 1.00 87.06 224 TRP A N 1
ATOM 1617 C CA . TRP A 1 224 ? 1.532 2.587 18.508 1.00 87.06 224 TRP A CA 1
ATOM 1618 C C . TRP A 1 224 ? 1.481 1.188 17.883 1.00 87.06 224 TRP A C 1
ATOM 1620 O O . TRP A 1 224 ? 1.750 0.191 18.547 1.00 87.06 224 TRP A O 1
ATOM 1630 N N . VAL A 1 225 ? 1.150 1.130 16.593 1.00 89.88 225 VAL A N 1
ATOM 1631 C CA . VAL A 1 225 ? 1.190 -0.093 15.766 1.00 89.88 225 VAL A CA 1
ATOM 1632 C C . VAL A 1 225 ? 2.094 0.068 14.543 1.00 89.88 225 VAL A C 1
ATOM 1634 O O . VAL A 1 225 ? 2.158 -0.827 13.705 1.00 89.88 225 VAL A O 1
ATOM 1637 N N . GLY A 1 226 ? 2.746 1.228 14.429 1.00 83.12 226 GLY A N 1
ATOM 1638 C CA . GLY A 1 226 ? 3.647 1.569 13.339 1.00 83.12 226 GLY A CA 1
ATOM 1639 C C . GLY A 1 226 ? 5.005 0.863 13.434 1.00 83.12 226 GLY A C 1
ATOM 1640 O O . GLY A 1 226 ? 5.195 -0.015 14.275 1.00 83.12 226 GLY A O 1
ATOM 1641 N N . PRO A 1 227 ? 5.956 1.260 12.575 1.00 77.81 227 PRO A N 1
ATOM 1642 C CA . PRO A 1 227 ? 7.264 0.622 12.503 1.00 77.81 227 PRO A CA 1
ATOM 1643 C C . PRO A 1 227 ? 8.118 0.823 13.752 1.00 77.81 227 PRO A C 1
ATOM 1645 O O . PRO A 1 227 ? 8.258 1.950 14.232 1.00 77.81 227 PRO A O 1
ATOM 1648 N N . GLU A 1 228 ? 8.765 -0.251 14.200 1.00 81.50 228 GLU A N 1
ATOM 1649 C CA . GLU A 1 228 ? 9.926 -0.194 15.091 1.00 81.50 228 GLU A CA 1
ATOM 1650 C C . GLU A 1 228 ? 11.239 -0.304 14.294 1.00 81.50 228 GLU A C 1
ATOM 1652 O O . GLU A 1 228 ? 11.303 -0.889 13.210 1.00 81.50 228 GLU A O 1
ATOM 1657 N N . GLU A 1 229 ? 12.315 0.270 14.828 1.00 75.44 229 GLU A N 1
ATOM 1658 C CA . GLU A 1 229 ? 13.622 0.318 14.158 1.00 75.44 229 GLU A CA 1
ATOM 1659 C C . GLU A 1 229 ? 14.211 -1.074 13.937 1.00 75.44 229 GLU A C 1
ATOM 1661 O O . GLU A 1 229 ? 14.648 -1.404 12.835 1.00 75.44 229 GLU A O 1
ATOM 1666 N N . GLU A 1 230 ? 14.155 -1.924 14.959 1.00 77.44 230 GLU A N 1
ATOM 1667 C CA . GLU A 1 230 ? 14.685 -3.282 14.896 1.00 77.44 230 GLU A CA 1
ATOM 1668 C C . GLU A 1 230 ? 13.920 -4.154 13.891 1.00 77.44 230 GLU A C 1
ATOM 1670 O O . GLU A 1 230 ? 14.431 -5.171 13.420 1.00 77.44 230 GLU A O 1
ATOM 1675 N N . GLU A 1 231 ? 12.676 -3.797 13.569 1.00 84.88 231 GLU A N 1
ATOM 1676 C CA . GLU A 1 231 ? 11.905 -4.451 12.513 1.00 84.88 231 GLU A CA 1
ATOM 1677 C C . GLU A 1 231 ? 12.405 -4.020 11.135 1.00 84.88 231 GLU A C 1
ATOM 1679 O O . GLU A 1 231 ? 12.658 -4.880 10.291 1.00 84.88 231 GLU A O 1
ATOM 1684 N N . ILE A 1 232 ? 12.617 -2.716 10.925 1.00 80.31 232 ILE A N 1
ATOM 1685 C CA . ILE A 1 232 ? 13.161 -2.174 9.672 1.00 80.31 232 ILE A CA 1
ATOM 1686 C C . ILE A 1 232 ? 14.542 -2.775 9.385 1.00 80.31 232 ILE A C 1
ATOM 1688 O O . ILE A 1 232 ? 14.766 -3.296 8.292 1.00 80.31 232 ILE A O 1
ATOM 1692 N N . ASP A 1 233 ? 15.441 -2.787 10.369 1.00 77.19 233 ASP A N 1
ATOM 1693 C CA . ASP A 1 233 ? 16.798 -3.314 10.200 1.00 77.19 233 ASP A CA 1
ATOM 1694 C C . ASP A 1 233 ? 16.803 -4.811 9.859 1.00 77.19 233 ASP A C 1
ATOM 1696 O O . ASP A 1 233 ? 17.532 -5.252 8.963 1.00 77.19 233 ASP A O 1
ATOM 1700 N N . ARG A 1 234 ? 15.957 -5.608 10.529 1.00 82.50 234 ARG A N 1
ATOM 1701 C CA . ARG A 1 234 ? 15.810 -7.042 10.231 1.00 82.50 234 ARG A CA 1
ATOM 1702 C C . ARG A 1 234 ? 15.243 -7.282 8.837 1.00 82.50 234 ARG A C 1
ATOM 1704 O O . ARG A 1 234 ? 15.742 -8.164 8.134 1.00 82.50 234 ARG A O 1
ATOM 1711 N N . MET A 1 235 ? 14.233 -6.514 8.427 1.00 88.06 235 MET A N 1
ATOM 1712 C CA . MET A 1 235 ? 13.662 -6.607 7.082 1.00 88.06 235 MET A CA 1
ATOM 1713 C C . MET A 1 235 ? 14.703 -6.260 6.020 1.00 88.06 235 MET A C 1
ATOM 1715 O O . MET A 1 235 ? 14.891 -7.045 5.094 1.00 88.06 235 MET A O 1
ATOM 1719 N N . LEU A 1 236 ? 15.434 -5.153 6.175 1.00 79.25 236 LEU A N 1
ATOM 1720 C CA . LEU A 1 236 ? 16.481 -4.745 5.234 1.00 79.25 236 LEU A CA 1
ATOM 1721 C C . LEU A 1 236 ? 17.594 -5.790 5.123 1.00 79.25 236 LEU A C 1
ATOM 1723 O O . LEU A 1 236 ? 17.962 -6.184 4.016 1.00 79.25 236 LEU A O 1
ATOM 1727 N N . ALA A 1 237 ? 18.095 -6.297 6.252 1.00 78.00 237 ALA A N 1
ATOM 1728 C CA . ALA A 1 237 ? 19.103 -7.355 6.250 1.00 78.00 237 ALA A CA 1
ATOM 1729 C C . ALA A 1 237 ? 18.600 -8.628 5.544 1.00 78.00 237 ALA A C 1
ATOM 1731 O O . ALA A 1 237 ? 19.343 -9.250 4.781 1.00 78.00 237 ALA A O 1
ATOM 1732 N N . SER A 1 238 ? 17.333 -8.995 5.765 1.00 88.81 238 SER A N 1
ATOM 1733 C CA . SER A 1 238 ? 16.689 -10.145 5.125 1.00 88.81 238 SER A CA 1
ATOM 1734 C C . SER A 1 238 ? 16.528 -9.961 3.614 1.00 88.81 238 SER A C 1
ATOM 1736 O O . SER A 1 238 ? 16.843 -10.878 2.859 1.00 88.81 238 SER A O 1
ATOM 1738 N N . LEU A 1 239 ? 16.111 -8.775 3.158 1.00 84.94 239 LEU A N 1
ATOM 1739 C CA . LEU A 1 239 ? 15.960 -8.450 1.736 1.00 84.94 239 LEU A CA 1
ATOM 1740 C C . LEU A 1 239 ? 17.285 -8.616 0.983 1.00 84.94 239 LEU A C 1
ATOM 1742 O O . LEU A 1 239 ? 17.345 -9.323 -0.023 1.00 84.94 239 LEU A O 1
ATOM 1746 N N . ILE A 1 240 ? 18.368 -8.039 1.509 1.00 79.56 240 ILE A N 1
ATOM 1747 C CA . ILE A 1 240 ? 19.708 -8.153 0.913 1.00 79.56 240 ILE A CA 1
ATOM 1748 C C . ILE A 1 240 ? 20.185 -9.606 0.943 1.00 79.56 240 ILE A C 1
ATOM 1750 O O . ILE A 1 240 ? 20.702 -10.113 -0.051 1.00 79.56 240 ILE A O 1
ATOM 1754 N N . GLY A 1 241 ? 19.989 -10.298 2.071 1.00 78.31 241 GLY A N 1
ATOM 1755 C CA . GLY A 1 241 ? 20.337 -11.712 2.219 1.00 78.31 241 GLY A CA 1
ATOM 1756 C C . GLY A 1 241 ? 19.589 -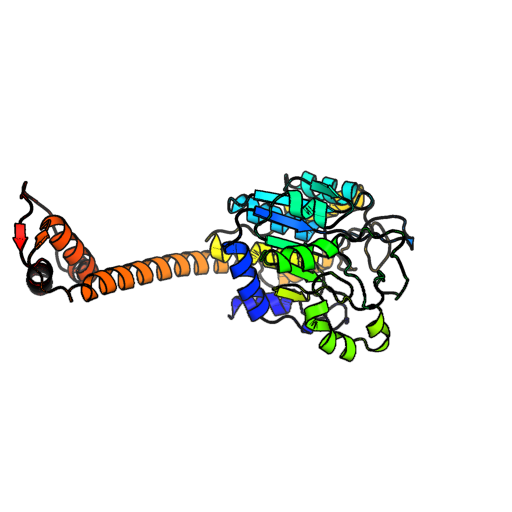12.623 1.239 1.00 78.31 241 GLY A C 1
ATOM 1757 O O . GLY A 1 241 ? 20.149 -13.619 0.785 1.00 78.31 241 GLY A O 1
ATOM 1758 N N . ALA A 1 242 ? 18.360 -12.255 0.868 1.00 85.56 242 ALA A N 1
ATOM 1759 C CA . ALA A 1 242 ? 17.538 -12.933 -0.132 1.00 85.56 242 ALA A CA 1
ATOM 1760 C C . ALA A 1 242 ? 17.875 -12.539 -1.584 1.00 85.56 242 ALA A C 1
ATOM 1762 O O . ALA A 1 242 ? 17.279 -13.081 -2.516 1.00 85.56 242 ALA A O 1
ATOM 1763 N N . GLY A 1 243 ? 18.838 -11.633 -1.789 1.00 82.75 243 GLY A N 1
ATOM 1764 C CA . GLY A 1 243 ? 19.316 -11.217 -3.106 1.00 82.75 243 GLY A CA 1
ATOM 1765 C C . GLY A 1 243 ? 18.557 -10.045 -3.727 1.00 82.75 243 GLY A C 1
ATOM 1766 O O . GLY A 1 243 ? 18.707 -9.826 -4.929 1.00 82.75 243 GLY A O 1
ATOM 1767 N N . ALA A 1 244 ? 17.763 -9.300 -2.951 1.00 77.56 244 ALA A N 1
ATOM 1768 C CA . ALA A 1 244 ? 17.155 -8.061 -3.426 1.00 77.56 244 ALA A CA 1
ATOM 1769 C C . ALA A 1 244 ? 18.228 -7.014 -3.757 1.00 77.56 244 ALA A C 1
ATOM 1771 O O . ALA A 1 244 ? 19.299 -6.971 -3.139 1.00 77.56 244 ALA A O 1
ATOM 1772 N N . VAL A 1 245 ? 17.938 -6.166 -4.739 1.00 74.50 245 VAL A N 1
ATOM 1773 C CA . VAL A 1 245 ? 18.846 -5.107 -5.190 1.00 74.50 245 VAL A CA 1
ATOM 1774 C C . VAL A 1 245 ? 18.207 -3.737 -5.045 1.00 74.50 245 VAL A C 1
ATOM 1776 O O . VAL A 1 245 ? 17.011 -3.569 -5.231 1.00 74.50 245 VAL A O 1
ATOM 1779 N N . ASP A 1 246 ? 19.015 -2.730 -4.763 1.00 71.00 246 ASP A N 1
ATOM 1780 C CA . ASP A 1 246 ? 18.551 -1.347 -4.760 1.00 71.00 246 ASP A CA 1
ATOM 1781 C C . ASP A 1 246 ? 18.176 -0.906 -6.192 1.00 71.00 246 ASP A C 1
ATOM 1783 O O . ASP A 1 246 ? 18.963 -1.088 -7.132 1.00 71.00 246 ASP A O 1
ATOM 1787 N N . GLY A 1 247 ? 16.971 -0.350 -6.373 1.00 56.41 247 GLY A N 1
ATOM 1788 C CA . GLY A 1 247 ? 16.405 -0.011 -7.688 1.00 56.41 247 GLY A CA 1
ATOM 1789 C C . GLY A 1 247 ? 17.206 1.052 -8.451 1.00 56.41 247 GLY A C 1
ATOM 1790 O O . GLY A 1 247 ? 17.301 1.023 -9.686 1.00 56.41 247 GLY A O 1
ATOM 1791 N N . VAL A 1 248 ? 17.886 1.942 -7.722 1.00 58.38 248 VAL A N 1
ATOM 1792 C CA . VAL A 1 248 ? 18.688 3.043 -8.274 1.00 58.38 248 VAL A CA 1
ATOM 1793 C C . VAL A 1 248 ? 20.121 2.598 -8.589 1.00 58.38 248 VAL A C 1
ATOM 1795 O O . VAL A 1 248 ? 20.620 2.797 -9.704 1.00 58.38 248 VAL A O 1
ATOM 1798 N N . THR A 1 249 ? 20.803 1.988 -7.620 1.00 55.22 249 THR A N 1
ATOM 1799 C CA . THR A 1 249 ? 22.227 1.621 -7.686 1.00 55.22 249 THR A CA 1
ATOM 1800 C C . THR A 1 249 ? 22.469 0.250 -8.311 1.00 55.22 249 THR A C 1
ATOM 1802 O O . THR A 1 249 ? 23.583 -0.004 -8.780 1.00 55.22 249 THR A O 1
ATOM 1805 N N . ARG A 1 250 ? 21.440 -0.609 -8.377 1.00 55.97 250 ARG A N 1
ATOM 1806 C CA . ARG A 1 250 ? 21.488 -1.980 -8.914 1.00 55.97 250 ARG A CA 1
ATOM 1807 C C . ARG A 1 250 ? 22.459 -2.901 -8.171 1.00 55.97 250 ARG A C 1
ATOM 1809 O O . ARG A 1 250 ? 23.022 -3.823 -8.764 1.00 55.97 250 ARG A O 1
ATOM 1816 N N . ARG A 1 251 ? 22.694 -2.648 -6.885 1.00 47.94 251 ARG A N 1
ATOM 1817 C CA . ARG A 1 251 ? 23.607 -3.431 -6.040 1.00 47.94 251 ARG A CA 1
ATOM 1818 C C . ARG A 1 251 ? 22.869 -4.004 -4.835 1.00 47.94 251 ARG A C 1
ATOM 1820 O O . ARG A 1 251 ? 21.901 -3.417 -4.368 1.00 47.94 251 ARG A O 1
ATOM 1827 N N . GLY A 1 252 ? 23.352 -5.140 -4.329 1.00 48.56 252 GLY A N 1
ATOM 1828 C CA . GLY A 1 252 ? 22.929 -5.709 -3.044 1.00 48.56 252 GLY A CA 1
ATOM 1829 C C . GLY A 1 252 ? 23.594 -4.970 -1.882 1.00 48.56 252 GLY A C 1
ATOM 1830 O O . GLY A 1 252 ? 24.440 -5.530 -1.188 1.00 48.56 252 GLY A O 1
ATOM 1831 N N . GLU A 1 253 ? 23.294 -3.683 -1.742 1.00 47.84 253 GLU A N 1
ATOM 1832 C CA . GLU A 1 253 ? 23.755 -2.832 -0.644 1.00 47.84 253 GLU A CA 1
ATOM 1833 C C . GLU A 1 253 ? 22.585 -2.604 0.336 1.00 47.84 253 GLU A C 1
ATOM 1835 O O . GLU A 1 253 ? 21.428 -2.709 -0.071 1.00 47.84 253 GLU A O 1
ATOM 1840 N N . PRO A 1 254 ? 22.839 -2.318 1.630 1.00 48.47 254 PRO A N 1
ATOM 1841 C CA . PRO A 1 254 ? 21.797 -1.965 2.596 1.00 48.47 254 PRO A CA 1
ATOM 1842 C C . PRO A 1 254 ? 21.283 -0.547 2.358 1.00 48.47 254 PRO A C 1
ATOM 1844 O O . PRO A 1 254 ? 21.458 0.351 3.181 1.00 48.47 254 PRO A O 1
ATOM 1847 N N . THR A 1 255 ? 20.685 -0.343 1.193 1.00 49.78 255 THR A N 1
ATOM 1848 C CA . THR A 1 255 ? 20.035 0.892 0.782 1.00 49.78 255 THR A CA 1
ATOM 1849 C C . THR A 1 255 ? 18.682 0.560 0.159 1.00 49.78 255 THR A C 1
ATOM 1851 O O . THR A 1 255 ? 18.508 -0.464 -0.504 1.00 49.78 255 THR A O 1
ATOM 1854 N N . VAL A 1 256 ? 17.717 1.440 0.405 1.00 51.47 256 VAL A N 1
ATOM 1855 C CA . VAL A 1 256 ? 16.475 1.516 -0.368 1.00 51.47 256 VAL A CA 1
ATOM 1856 C C . VAL A 1 256 ? 16.558 2.832 -1.118 1.00 51.47 256 VAL A C 1
ATOM 1858 O O . VAL A 1 256 ? 16.771 3.877 -0.495 1.00 51.47 256 VAL A O 1
ATOM 1861 N N . ASP A 1 257 ? 16.513 2.768 -2.444 1.00 48.12 257 ASP A N 1
ATOM 1862 C CA . ASP A 1 257 ? 16.622 3.916 -3.339 1.00 48.12 257 ASP A CA 1
ATOM 1863 C C . ASP A 1 257 ? 17.753 4.889 -2.996 1.00 48.12 257 ASP A C 1
ATOM 1865 O O . ASP A 1 257 ? 17.596 6.111 -2.937 1.00 48.12 257 ASP A O 1
ATOM 1869 N N . SER A 1 258 ? 18.952 4.348 -2.775 1.00 50.44 258 SER A N 1
ATOM 1870 C CA . SER A 1 258 ? 20.179 5.078 -2.429 1.00 50.44 258 SER A CA 1
ATOM 1871 C C . SER A 1 258 ? 20.140 5.873 -1.109 1.00 50.44 258 SER A C 1
ATOM 1873 O O . SER A 1 258 ? 21.099 6.585 -0.781 1.00 50.44 258 SER A O 1
ATOM 1875 N N . ALA A 1 259 ? 19.098 5.711 -0.286 1.00 50.59 259 ALA A N 1
ATOM 1876 C CA . ALA A 1 259 ? 19.089 6.193 1.089 1.00 50.59 259 ALA A CA 1
ATOM 1877 C C . ALA A 1 259 ? 19.969 5.282 1.961 1.00 50.59 259 ALA A C 1
ATOM 1879 O O . ALA A 1 259 ? 19.613 4.152 2.287 1.00 50.59 259 ALA A O 1
ATOM 1880 N N . GLN A 1 260 ? 21.148 5.775 2.350 1.00 48.88 260 GLN A N 1
ATOM 1881 C CA . GLN A 1 260 ? 22.007 5.082 3.312 1.00 48.88 260 GLN A CA 1
ATOM 1882 C C . GLN A 1 260 ? 21.336 5.030 4.690 1.00 48.88 260 GLN A C 1
ATOM 1884 O O . GLN A 1 260 ? 21.000 6.080 5.246 1.00 48.88 260 GLN A O 1
ATOM 1889 N N . VAL A 1 261 ? 21.243 3.834 5.281 1.00 48.09 261 VAL A N 1
ATOM 1890 C CA . VAL A 1 261 ? 20.802 3.597 6.674 1.00 48.09 261 VAL A CA 1
ATOM 1891 C C . VAL A 1 261 ? 21.509 4.548 7.657 1.00 48.09 261 VAL A C 1
ATOM 1893 O O . VAL A 1 261 ? 20.888 5.127 8.546 1.00 48.09 261 VAL A O 1
ATOM 1896 N N . THR A 1 262 ? 22.789 4.846 7.417 1.00 39.25 262 THR A N 1
ATOM 1897 C CA . THR A 1 262 ? 23.603 5.768 8.227 1.00 39.25 262 THR A CA 1
ATOM 1898 C C . THR A 1 262 ? 23.080 7.210 8.248 1.00 39.25 262 THR A C 1
ATOM 1900 O O . THR A 1 262 ? 23.271 7.926 9.229 1.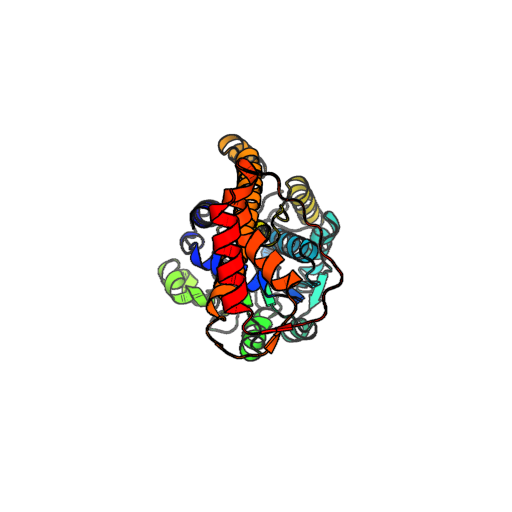00 39.25 262 THR A O 1
ATOM 1903 N N . LYS A 1 263 ? 22.402 7.659 7.185 1.00 41.50 263 LYS A N 1
ATOM 1904 C CA . LYS A 1 263 ? 21.845 9.017 7.088 1.00 41.50 263 LYS A CA 1
ATOM 1905 C C . LYS A 1 263 ? 20.468 9.123 7.747 1.00 41.50 263 LYS A C 1
ATOM 1907 O O . LYS A 1 263 ? 20.106 10.195 8.225 1.00 41.50 263 LYS A O 1
ATOM 1912 N N . ILE A 1 264 ? 19.735 8.009 7.829 1.00 47.16 264 ILE A N 1
ATOM 1913 C CA . ILE A 1 264 ? 18.476 7.901 8.579 1.00 47.16 264 ILE A CA 1
ATOM 1914 C C . ILE A 1 264 ? 18.748 7.996 10.087 1.00 47.16 264 ILE A C 1
ATOM 1916 O O . ILE A 1 264 ? 18.043 8.728 10.776 1.00 47.16 264 ILE A O 1
ATOM 1920 N N . ALA A 1 265 ? 19.810 7.353 10.586 1.00 45.56 265 ALA A N 1
ATOM 1921 C CA . ALA A 1 265 ? 20.227 7.466 11.987 1.00 45.56 265 ALA A CA 1
ATOM 1922 C C . ALA A 1 265 ? 20.565 8.918 12.390 1.00 45.56 265 ALA A C 1
ATOM 1924 O O . ALA A 1 265 ? 20.070 9.409 13.401 1.00 45.56 265 ALA A O 1
ATOM 1925 N N . GLN A 1 266 ? 21.318 9.648 11.555 1.00 41.03 266 GLN A N 1
ATOM 1926 C CA . GLN A 1 266 ? 21.644 11.062 11.808 1.00 41.03 266 GLN A CA 1
ATOM 1927 C C . GLN A 1 266 ? 20.410 11.978 11.773 1.00 41.03 266 GLN A C 1
ATOM 1929 O O . GLN A 1 266 ? 20.242 12.828 12.644 1.00 41.03 266 GLN A O 1
ATOM 1934 N N . LEU A 1 267 ? 19.500 11.776 10.814 1.00 45.88 267 LEU A N 1
ATOM 1935 C CA . LEU A 1 267 ? 18.256 12.551 10.732 1.00 45.88 267 LEU A CA 1
ATOM 1936 C C . LEU A 1 267 ? 17.303 12.301 11.915 1.00 45.88 267 LEU A C 1
ATOM 1938 O O . LEU A 1 267 ? 16.435 13.136 12.172 1.00 45.88 267 LEU A O 1
ATOM 1942 N N . ARG A 1 268 ? 17.434 11.169 12.620 1.00 49.59 268 ARG A N 1
ATOM 1943 C CA . ARG A 1 268 ? 16.636 10.838 13.814 1.00 49.59 268 ARG A CA 1
ATOM 1944 C C . ARG A 1 268 ? 17.139 11.553 15.058 1.00 49.59 268 ARG A C 1
ATOM 1946 O O . ARG A 1 268 ? 16.316 12.069 15.811 1.00 49.59 268 ARG A O 1
ATOM 1953 N N . GLU A 1 269 ? 18.457 11.639 15.224 1.00 47.31 269 GLU A N 1
ATOM 1954 C CA . GLU A 1 269 ? 19.091 12.408 16.301 1.00 47.31 269 GLU A CA 1
ATOM 1955 C C . GLU A 1 269 ? 18.796 13.911 16.161 1.00 47.31 269 GLU A C 1
ATOM 1957 O O . GLU A 1 269 ? 18.503 14.588 17.142 1.00 47.31 269 GLU A O 1
ATOM 1962 N N . GLU A 1 270 ? 18.767 14.429 14.929 1.00 42.94 270 GLU A N 1
ATOM 1963 C CA . GLU A 1 270 ? 18.466 15.841 14.656 1.00 42.94 270 GLU A CA 1
ATOM 1964 C C . GLU A 1 270 ? 16.985 16.228 14.840 1.00 42.94 270 GLU A C 1
ATOM 1966 O O . GLU A 1 270 ? 16.678 17.419 14.927 1.00 42.94 270 GLU A O 1
ATOM 1971 N N . ARG A 1 271 ? 16.049 15.266 14.859 1.00 46.50 271 ARG A N 1
ATOM 1972 C CA . ARG A 1 271 ? 14.595 15.539 14.847 1.00 46.50 271 ARG A CA 1
ATOM 1973 C C . ARG A 1 271 ? 13.814 15.014 16.049 1.00 46.50 271 ARG A C 1
ATOM 1975 O O . ARG A 1 271 ? 12.587 15.059 16.010 1.00 46.50 271 ARG A O 1
ATOM 1982 N N . ASP A 1 272 ? 14.502 14.545 17.087 1.00 52.81 272 ASP A N 1
ATOM 1983 C CA . ASP A 1 272 ? 13.905 14.107 18.358 1.00 52.81 272 ASP A CA 1
ATOM 1984 C C . ASP A 1 272 ? 12.736 13.119 18.150 1.00 52.81 272 ASP A C 1
ATOM 1986 O O . ASP A 1 272 ? 11.642 13.232 18.703 1.00 52.81 272 ASP A O 1
ATOM 1990 N N . PHE A 1 273 ? 12.947 12.162 17.240 1.00 50.88 273 PHE A N 1
ATOM 1991 C CA . PHE A 1 273 ? 11.898 11.273 16.730 1.00 50.88 273 PHE A CA 1
ATOM 1992 C C . PHE A 1 273 ? 11.201 10.478 17.844 1.00 50.88 273 PHE A C 1
ATOM 1994 O O . PHE A 1 273 ? 9.987 10.282 17.798 1.00 50.88 273 PHE A O 1
ATOM 2001 N N . ASN A 1 274 ? 11.954 10.070 18.868 1.00 54.56 274 ASN A N 1
ATOM 2002 C CA . ASN A 1 274 ? 11.419 9.351 20.024 1.00 54.56 274 ASN A CA 1
ATOM 2003 C C . ASN A 1 274 ? 10.493 10.237 20.863 1.00 54.56 274 ASN A C 1
ATOM 2005 O O . ASN A 1 274 ? 9.406 9.792 21.222 1.00 54.56 274 ASN A O 1
ATOM 2009 N N . TYR A 1 275 ? 10.869 11.501 21.078 1.00 46.56 275 TYR A N 1
ATOM 2010 C CA . TYR A 1 275 ? 10.021 12.483 21.747 1.00 46.56 275 TYR A CA 1
ATOM 2011 C C . TYR A 1 275 ? 8.719 12.707 20.971 1.00 46.56 275 TYR A C 1
ATOM 2013 O O . TYR A 1 275 ? 7.640 12.640 21.545 1.00 46.56 275 TYR A O 1
ATOM 2021 N N . ILE A 1 276 ? 8.787 12.868 19.644 1.00 53.12 276 ILE A N 1
ATOM 2022 C CA . ILE A 1 276 ? 7.590 13.026 18.801 1.00 53.12 276 ILE A CA 1
ATOM 2023 C C . ILE A 1 276 ? 6.709 11.768 18.833 1.00 53.12 276 ILE A C 1
ATOM 2025 O O . ILE A 1 276 ? 5.487 11.886 18.863 1.00 53.12 276 ILE A O 1
ATOM 2029 N N . ARG A 1 277 ? 7.292 10.564 18.825 1.00 58.97 277 ARG A N 1
ATOM 2030 C CA . ARG A 1 277 ? 6.543 9.298 18.891 1.00 58.97 277 ARG A CA 1
ATOM 2031 C C . ARG A 1 277 ? 5.787 9.158 20.213 1.00 58.97 277 ARG A C 1
ATOM 2033 O O . ARG A 1 277 ? 4.608 8.795 20.211 1.00 58.97 277 ARG A O 1
ATOM 2040 N N . GLU A 1 278 ? 6.455 9.448 21.324 1.00 55.69 278 GLU A N 1
ATOM 2041 C CA . GLU A 1 278 ? 5.866 9.399 22.664 1.00 55.69 278 GLU A CA 1
ATOM 2042 C C . GLU A 1 278 ? 4.796 10.480 22.839 1.00 55.69 278 GLU A C 1
ATOM 2044 O O . GLU A 1 278 ? 3.682 10.173 23.262 1.00 55.69 278 GLU A O 1
ATOM 2049 N N . ASP A 1 279 ? 5.084 11.709 22.413 1.00 52.47 279 ASP A N 1
ATOM 2050 C CA . ASP A 1 279 ? 4.173 12.848 22.527 1.00 52.47 279 ASP A CA 1
ATOM 2051 C C . ASP A 1 279 ? 2.943 12.676 21.626 1.00 52.47 279 ASP A C 1
ATOM 2053 O O . ASP A 1 279 ? 1.817 12.892 22.063 1.00 52.47 279 ASP A O 1
ATOM 2057 N N . ILE A 1 280 ? 3.101 12.168 20.395 1.00 55.59 280 ILE A N 1
ATOM 2058 C CA . ILE A 1 280 ? 1.959 11.796 19.546 1.00 55.59 280 ILE A CA 1
ATOM 2059 C C . ILE A 1 280 ? 1.130 10.718 20.237 1.00 55.59 280 ILE A C 1
ATOM 2061 O O . ILE A 1 280 ? -0.083 10.875 20.321 1.00 55.59 280 ILE A O 1
ATOM 2065 N N . SER A 1 281 ? 1.746 9.655 20.755 1.00 53.62 281 SER A N 1
ATOM 2066 C CA . SER A 1 281 ? 1.015 8.576 21.435 1.00 53.62 281 SER A CA 1
ATOM 2067 C C . SER A 1 281 ? 0.237 9.092 22.651 1.00 53.62 281 SER A C 1
ATOM 2069 O O . SER A 1 281 ? -0.927 8.730 22.838 1.00 53.62 281 SER A O 1
ATOM 2071 N N . GLN A 1 282 ? 0.829 9.999 23.429 1.00 49.94 282 GLN A N 1
ATOM 2072 C CA . GLN A 1 282 ? 0.179 10.642 24.566 1.00 49.94 282 GLN A CA 1
ATOM 2073 C C . GLN A 1 282 ? -0.962 11.571 24.126 1.00 49.94 282 GLN A C 1
ATOM 2075 O O . GLN A 1 282 ? -2.095 11.411 24.582 1.00 49.94 282 GLN A O 1
ATOM 2080 N N . LEU A 1 283 ? -0.711 12.488 23.190 1.00 51.09 283 LEU A N 1
ATOM 2081 C CA . LEU A 1 283 ? -1.712 13.412 22.643 1.00 51.09 283 LEU A CA 1
ATOM 2082 C C . LEU A 1 283 ? -2.882 12.668 21.995 1.00 51.09 283 LEU A C 1
ATOM 2084 O O . LEU A 1 283 ? -4.029 13.118 22.034 1.00 51.09 283 LEU A O 1
ATOM 2088 N N . MET A 1 284 ? -2.609 11.511 21.406 1.00 51.28 284 MET A N 1
ATOM 2089 C CA . MET A 1 284 ? -3.606 10.616 20.840 1.00 51.28 284 MET A CA 1
ATOM 2090 C C . MET A 1 284 ? -4.452 9.928 21.889 1.00 51.28 284 MET A C 1
ATOM 2092 O O . MET A 1 284 ? -5.671 9.864 21.728 1.00 51.28 284 MET A O 1
ATOM 2096 N N . HIS A 1 285 ? -3.832 9.457 22.967 1.00 53.16 285 HIS A N 1
ATOM 2097 C CA . HIS A 1 285 ? -4.554 8.915 24.107 1.00 53.16 285 HIS A CA 1
ATOM 2098 C C . HIS A 1 285 ? -5.476 9.983 24.713 1.00 53.16 285 HIS A C 1
ATOM 2100 O O . HIS A 1 285 ? -6.678 9.763 24.866 1.00 53.16 285 HIS A O 1
ATOM 2106 N N . GLU A 1 286 ? -4.957 11.195 24.919 1.00 53.81 286 GLU A N 1
ATOM 2107 C CA . GLU A 1 286 ? -5.715 12.342 25.424 1.00 53.81 286 GLU A CA 1
ATOM 2108 C C . GLU A 1 286 ? -6.851 12.765 24.477 1.00 53.81 286 GLU A C 1
ATOM 2110 O O . GLU A 1 286 ? -7.956 13.093 24.928 1.00 53.81 286 GLU A O 1
ATOM 2115 N N . SER A 1 287 ? -6.618 12.713 23.161 1.00 51.12 287 SER A N 1
ATOM 2116 C CA . SER A 1 287 ? -7.618 13.019 22.130 1.00 51.12 287 SER A CA 1
ATOM 2117 C C . SER A 1 287 ? -8.694 11.940 22.023 1.00 51.12 287 SER A C 1
ATOM 2119 O O . SER A 1 287 ? -9.872 12.273 21.891 1.00 51.12 287 SER A O 1
ATOM 2121 N N . LYS A 1 288 ? -8.331 10.655 22.121 1.00 52.12 288 LYS A N 1
ATOM 2122 C CA . LYS A 1 288 ? -9.263 9.514 22.156 1.00 52.12 288 LYS A CA 1
ATOM 2123 C C . LYS A 1 288 ? -10.153 9.592 23.391 1.00 52.12 288 LYS A C 1
ATOM 2125 O O . LYS A 1 288 ? -11.373 9.461 23.279 1.00 52.12 288 LYS A O 1
ATOM 2130 N N . ASP A 1 289 ? -9.573 9.920 24.539 1.00 52.34 289 ASP A N 1
ATOM 2131 C CA . ASP A 1 289 ? -10.313 10.191 25.767 1.00 52.34 289 ASP A CA 1
ATOM 2132 C C . ASP A 1 289 ? -11.219 11.417 25.627 1.00 52.34 289 ASP A C 1
ATOM 2134 O O . ASP A 1 289 ? -12.382 11.391 26.039 1.00 52.34 289 ASP A O 1
ATOM 2138 N N . GLY A 1 290 ? -10.723 12.485 24.999 1.00 50.12 290 GLY A N 1
ATOM 2139 C CA . GLY A 1 290 ? -11.491 13.683 24.660 1.00 50.12 290 GLY A CA 1
ATOM 2140 C C . GLY A 1 290 ? -12.703 13.382 23.784 1.00 50.12 290 GLY A C 1
ATOM 2141 O O . GLY A 1 290 ? -13.820 13.761 24.134 1.00 50.12 290 GLY A O 1
ATOM 2142 N N . LEU A 1 291 ? -12.517 12.638 22.696 1.00 52.41 291 LEU A N 1
ATOM 2143 C CA . LEU A 1 291 ? -13.585 12.197 21.798 1.00 52.41 291 LEU A CA 1
ATOM 2144 C C . LEU A 1 291 ? -14.552 11.236 22.492 1.00 52.41 291 LEU A C 1
ATOM 2146 O O . LEU A 1 291 ? -15.759 11.337 22.288 1.00 52.41 291 LEU A O 1
ATOM 2150 N N . GLY A 1 292 ? -14.064 10.352 23.364 1.00 48.34 292 GLY A N 1
ATOM 2151 C CA . GLY A 1 292 ? -14.901 9.493 24.200 1.00 48.34 292 GLY A CA 1
ATOM 2152 C C . GLY A 1 292 ? -15.775 10.286 25.177 1.00 48.34 292 GLY A C 1
ATOM 2153 O O . GLY A 1 292 ? -16.924 9.911 25.427 1.00 48.34 292 GLY A O 1
ATOM 2154 N N . ARG A 1 293 ? -15.266 11.407 25.707 1.00 56.88 293 ARG A N 1
ATOM 2155 C CA . ARG A 1 293 ? -16.049 12.360 26.511 1.00 56.88 293 ARG A CA 1
ATOM 2156 C C . ARG A 1 293 ? -17.075 13.098 25.657 1.00 56.88 293 ARG A C 1
ATOM 2158 O O . ARG A 1 293 ? -18.237 13.131 26.039 1.00 56.88 293 ARG A O 1
ATOM 2165 N N . VAL A 1 294 ? -16.691 13.622 24.492 1.00 53.84 294 VAL A N 1
ATOM 2166 C CA . VAL A 1 294 ? -17.615 14.319 23.578 1.00 53.84 294 VAL A CA 1
ATOM 2167 C C . VAL A 1 294 ? -18.714 13.382 23.082 1.00 53.84 294 VAL A C 1
ATOM 2169 O O . VAL A 1 294 ? -19.875 13.769 23.073 1.00 53.84 294 VAL A O 1
ATOM 2172 N N . ARG A 1 295 ? -18.393 12.131 22.736 1.00 47.16 295 ARG A N 1
ATOM 2173 C CA . ARG A 1 295 ? -19.382 11.119 22.340 1.00 47.16 295 ARG A CA 1
ATOM 2174 C C . ARG A 1 295 ? -20.385 10.849 23.456 1.00 47.16 295 ARG A C 1
ATOM 2176 O O . ARG A 1 295 ? -21.570 10.764 23.161 1.00 47.16 295 ARG A O 1
ATOM 2183 N N . ARG A 1 296 ? -19.928 10.738 24.710 1.00 53.53 296 ARG A N 1
ATOM 2184 C CA . ARG A 1 296 ? -20.822 10.643 25.874 1.00 53.53 296 ARG A CA 1
ATOM 2185 C C . ARG A 1 296 ? -21.694 11.883 25.998 1.00 53.53 296 ARG A C 1
ATOM 2187 O O . ARG A 1 296 ? -22.900 11.736 25.987 1.00 53.53 296 ARG A O 1
ATOM 2194 N N . ILE A 1 297 ? -21.114 13.082 25.952 1.00 56.72 297 ILE A N 1
ATOM 2195 C CA . ILE A 1 297 ? -21.867 14.345 26.021 1.00 56.72 297 ILE A CA 1
ATOM 2196 C C . ILE A 1 297 ? -22.923 14.435 24.913 1.00 56.72 297 ILE A C 1
ATOM 2198 O O . ILE A 1 297 ? -24.057 14.805 25.181 1.00 56.72 297 ILE A O 1
ATOM 2202 N N . VAL A 1 298 ? -22.583 14.090 23.670 1.00 55.50 298 VAL A N 1
ATOM 2203 C CA . VAL A 1 298 ? -23.525 14.120 22.543 1.00 55.50 298 VAL A CA 1
ATOM 2204 C C . VAL A 1 298 ? -24.574 13.025 22.681 1.00 55.50 298 VAL A C 1
ATOM 2206 O O . VAL A 1 298 ? -25.728 13.282 22.368 1.00 55.50 298 VAL A O 1
ATOM 2209 N N . GLN A 1 299 ? -24.218 11.825 23.144 1.00 48.47 299 GLN A N 1
ATOM 2210 C CA . GLN A 1 299 ? -25.185 10.757 23.399 1.00 48.47 299 GLN A CA 1
ATOM 2211 C C . GLN A 1 299 ? -26.144 11.142 24.526 1.00 48.47 299 GLN A C 1
ATOM 2213 O O . GLN A 1 299 ? -27.348 10.976 24.369 1.00 48.47 299 GLN A O 1
ATOM 2218 N N . ASP A 1 300 ? -25.627 11.719 25.605 1.00 54.69 300 ASP A N 1
ATOM 2219 C CA . ASP A 1 300 ? -26.402 12.232 26.727 1.00 54.69 300 ASP A CA 1
ATOM 2220 C C . ASP A 1 300 ? -27.318 13.360 26.248 1.00 54.69 300 ASP A C 1
ATOM 2222 O O . ASP A 1 300 ? -28.513 13.319 26.507 1.00 54.69 300 ASP A O 1
ATOM 2226 N N . LEU A 1 301 ? -26.811 14.299 25.442 1.00 52.34 301 LEU A N 1
ATOM 2227 C CA . LEU A 1 301 ? -27.595 15.378 24.837 1.00 52.34 301 LEU A CA 1
ATOM 2228 C C . LEU A 1 301 ? -28.640 14.857 23.842 1.00 52.34 301 LEU A C 1
ATOM 2230 O O . LEU A 1 301 ? -29.722 15.423 23.749 1.00 52.34 301 LEU A O 1
ATOM 2234 N N . LYS A 1 302 ? -28.342 13.790 23.094 1.00 47.84 302 LYS A N 1
ATOM 2235 C CA . LYS A 1 302 ? -29.255 13.171 22.122 1.00 47.84 302 LYS A CA 1
ATOM 2236 C C . LYS A 1 302 ? -30.348 12.368 22.821 1.00 47.84 302 LYS A C 1
ATOM 2238 O O . LYS A 1 302 ? -31.496 12.429 22.404 1.00 47.84 302 LYS A O 1
ATOM 2243 N N . ASN A 1 303 ? -30.014 11.692 23.917 1.00 52.50 303 ASN A N 1
ATOM 2244 C CA . ASN A 1 303 ? -30.981 11.088 24.830 1.00 52.50 303 ASN A CA 1
ATOM 2245 C C . ASN A 1 303 ? -31.839 12.177 25.495 1.00 52.50 303 ASN A C 1
ATOM 2247 O O . ASN A 1 303 ? -33.041 11.997 25.651 1.00 52.50 303 ASN A O 1
ATOM 2251 N N . PHE A 1 304 ? -31.244 13.332 25.808 1.00 50.94 304 PHE A N 1
ATOM 2252 C CA . PHE A 1 304 ? -31.935 14.495 26.364 1.00 50.94 304 PHE A CA 1
ATOM 2253 C C . PHE A 1 304 ? -32.782 15.254 25.334 1.00 50.94 304 PHE A C 1
ATOM 2255 O O . PHE A 1 304 ? -33.738 15.916 25.712 1.00 50.94 304 PHE A O 1
ATOM 2262 N N . SER A 1 305 ? -32.463 15.186 24.039 1.00 48.84 305 SER A N 1
ATOM 2263 C CA . SER A 1 305 ? -33.222 15.849 22.969 1.00 48.84 305 SER A CA 1
ATOM 2264 C C . SER A 1 305 ? -34.272 14.943 22.322 1.00 48.84 305 SER A C 1
ATOM 2266 O O . SER A 1 305 ? -35.261 15.452 21.801 1.00 48.84 305 SER A O 1
ATOM 2268 N N . HIS A 1 306 ? -34.130 13.615 22.437 1.00 46.50 306 HIS A N 1
ATOM 2269 C CA . HIS A 1 306 ? -35.192 12.641 22.142 1.00 46.50 306 HIS A CA 1
ATOM 2270 C C . HIS A 1 306 ? -36.308 12.595 23.199 1.00 46.50 306 HIS A C 1
ATOM 2272 O O . HIS A 1 306 ? -37.306 11.906 23.022 1.00 46.50 306 HIS A O 1
ATOM 2278 N N . VAL A 1 307 ? -36.214 13.428 24.235 1.00 49.78 307 VAL A N 1
ATOM 2279 C CA . VAL A 1 307 ? -37.306 13.821 25.144 1.00 49.78 307 VAL A CA 1
ATOM 2280 C C . VAL A 1 307 ? -38.384 14.677 24.424 1.00 49.78 307 VAL A C 1
ATOM 2282 O O . VAL A 1 307 ? -39.209 15.346 25.039 1.00 49.78 307 VAL A O 1
ATOM 2285 N N . SER A 1 308 ? -38.423 14.678 23.092 1.00 43.25 308 SER A N 1
ATOM 2286 C CA . SER A 1 308 ? -39.521 15.261 22.318 1.00 43.25 308 SER A CA 1
ATOM 2287 C C . SER A 1 308 ? -40.743 14.344 22.201 1.00 43.25 308 SER A C 1
ATOM 2289 O O . SER A 1 308 ? -41.797 14.816 21.780 1.00 43.25 308 SER A O 1
ATOM 2291 N N . GLU A 1 309 ? -40.670 13.086 22.647 1.00 51.50 309 GLU A N 1
ATOM 2292 C CA . GLU A 1 309 ? -41.870 12.282 22.894 1.00 51.50 309 GLU A CA 1
ATOM 2293 C C . GLU A 1 309 ? -42.388 12.578 24.307 1.00 51.50 309 GLU A C 1
ATOM 2295 O O . GLU A 1 309 ? -41.999 11.970 25.305 1.00 51.50 309 GLU A O 1
ATOM 2300 N N . GLN A 1 310 ? -43.289 13.561 24.395 1.00 60.84 310 GLN A N 1
ATOM 2301 C CA . GLN A 1 310 ? -44.149 13.806 25.562 1.00 60.84 310 GLN A CA 1
ATOM 2302 C C . GLN A 1 310 ? -45.209 12.698 25.700 1.00 60.84 310 GLN A C 1
ATOM 2304 O O . GLN A 1 310 ? -46.398 12.968 25.868 1.00 60.84 310 GLN A O 1
ATOM 2309 N N . GLU A 1 311 ? -44.791 11.441 25.590 1.00 67.81 311 GLU A N 1
ATOM 2310 C CA . GLU A 1 311 ? -45.671 10.289 25.688 1.00 67.81 311 GLU A CA 1
ATOM 2311 C C . GLU A 1 311 ? -45.540 9.629 27.056 1.00 67.81 311 GLU A C 1
ATOM 2313 O O . GLU A 1 311 ? -44.459 9.494 27.637 1.00 67.81 311 GLU A O 1
ATOM 2318 N N . TRP A 1 312 ? -46.692 9.234 27.590 1.00 84.19 312 TRP A N 1
ATOM 2319 C CA . TRP A 1 312 ? -46.754 8.398 28.773 1.00 84.19 312 TRP A CA 1
ATOM 2320 C C . TRP A 1 312 ? -46.252 7.002 28.427 1.00 84.19 312 TRP A C 1
ATOM 2322 O O . TRP A 1 312 ? -46.757 6.370 27.502 1.00 84.19 312 TRP A O 1
ATOM 2332 N N . GLN A 1 313 ? -45.288 6.511 29.196 1.00 85.62 313 GLN A N 1
ATOM 2333 C CA . GLN A 1 313 ? -44.686 5.203 28.973 1.00 85.62 313 GLN A CA 1
ATOM 2334 C C . GLN A 1 313 ? -44.350 4.526 30.300 1.00 85.62 313 GLN A C 1
ATOM 2336 O O . GLN A 1 313 ? -44.171 5.181 31.326 1.00 85.62 313 GLN A O 1
ATOM 2341 N N . TRP A 1 314 ? -44.256 3.197 30.287 1.00 91.38 314 TRP A N 1
ATOM 2342 C CA . TRP A 1 314 ? -43.714 2.444 31.417 1.00 91.38 314 TRP A CA 1
ATOM 2343 C C . TRP A 1 314 ? -42.192 2.575 31.431 1.00 91.38 314 TRP A C 1
ATOM 2345 O O . TRP A 1 314 ? -41.506 1.919 30.648 1.00 91.38 314 TRP A O 1
ATOM 2355 N N . ALA A 1 315 ? -41.675 3.405 32.331 1.00 86.62 315 ALA A N 1
ATOM 2356 C CA . ALA A 1 315 ? -40.255 3.713 32.437 1.00 86.62 315 ALA A CA 1
ATOM 2357 C C . ALA A 1 315 ? -39.654 3.213 33.754 1.00 86.62 315 ALA A C 1
ATOM 2359 O O . ALA A 1 315 ? -40.341 3.111 34.774 1.00 86.62 315 ALA A O 1
ATOM 2360 N N . ASP A 1 316 ? -38.360 2.909 33.718 1.00 91.88 316 ASP A N 1
ATOM 2361 C CA . ASP A 1 316 ? -37.566 2.637 34.911 1.00 91.88 316 ASP A CA 1
ATOM 2362 C C . ASP A 1 316 ? -37.047 3.962 35.492 1.00 91.88 316 ASP A C 1
ATOM 2364 O O . ASP A 1 316 ? -36.365 4.738 34.818 1.00 91.88 316 ASP A O 1
ATOM 2368 N N . LEU A 1 317 ? -37.408 4.245 36.744 1.00 91.75 317 LEU A N 1
ATOM 2369 C CA . LEU A 1 317 ? -37.024 5.491 37.406 1.00 91.75 317 LEU A CA 1
ATOM 2370 C C . LEU A 1 317 ? -35.548 5.500 37.815 1.00 91.75 317 LEU A C 1
ATOM 2372 O O . LEU A 1 317 ? -34.961 6.580 37.901 1.00 91.75 317 LEU A O 1
ATOM 2376 N N . HIS A 1 318 ? -34.939 4.332 38.041 1.00 93.50 318 HIS A N 1
ATOM 2377 C CA . HIS A 1 318 ? -33.515 4.245 38.354 1.00 93.50 318 HIS A CA 1
ATOM 2378 C C . HIS A 1 318 ? -32.680 4.646 37.145 1.00 93.50 318 HIS A C 1
ATOM 2380 O O . HIS A 1 318 ? -31.799 5.490 37.283 1.00 93.50 318 HIS A O 1
ATOM 2386 N N . GLU A 1 319 ? -33.019 4.146 35.953 1.00 87.88 319 GLU A N 1
ATOM 2387 C CA . GLU A 1 319 ? -32.331 4.531 34.714 1.00 87.88 319 GLU A CA 1
ATOM 2388 C C . GLU A 1 319 ? -32.426 6.043 34.458 1.00 87.88 319 GLU A C 1
ATOM 2390 O O . GLU A 1 319 ? -31.427 6.686 34.122 1.00 87.88 319 GLU A O 1
ATOM 2395 N N . GLY A 1 320 ? -33.604 6.640 34.676 1.00 88.50 320 GLY A N 1
ATOM 2396 C CA . GLY A 1 320 ? -33.803 8.085 34.537 1.00 88.50 320 GLY A CA 1
ATOM 2397 C C . GLY A 1 320 ? -32.973 8.912 35.526 1.00 88.50 320 GLY A C 1
ATOM 2398 O O . GLY A 1 320 ? -32.305 9.881 35.141 1.00 88.50 320 GLY A O 1
ATOM 2399 N N . LEU A 1 321 ? -32.956 8.511 36.799 1.00 90.81 321 LEU A N 1
ATOM 2400 C CA . LEU A 1 321 ? -32.197 9.192 37.847 1.00 90.81 321 LEU A CA 1
ATOM 2401 C C . LEU A 1 321 ? -30.681 9.025 37.662 1.00 90.81 321 LEU A C 1
ATOM 2403 O O . LEU A 1 321 ? -29.941 9.996 37.823 1.00 90.81 321 LEU A O 1
ATOM 2407 N N . ASP A 1 322 ? -30.218 7.839 37.267 1.00 92.19 322 ASP A N 1
ATOM 2408 C CA . ASP A 1 322 ? -28.809 7.561 36.979 1.00 92.19 322 ASP A CA 1
ATOM 2409 C C . ASP A 1 322 ? -28.311 8.349 35.771 1.00 92.19 322 ASP A C 1
ATOM 2411 O O . ASP A 1 322 ? -27.244 8.969 35.830 1.00 92.19 322 ASP A O 1
ATOM 2415 N N . SER A 1 323 ? -29.104 8.390 34.698 1.00 82.25 323 SER A N 1
ATOM 2416 C CA . SER A 1 323 ? -28.804 9.220 33.532 1.00 82.25 323 SER A CA 1
ATOM 2417 C C . SER A 1 323 ? -28.707 10.691 33.924 1.00 82.25 323 SER A C 1
ATOM 2419 O O . SER A 1 323 ? -27.791 11.386 33.491 1.00 82.25 323 SER A O 1
ATOM 2421 N N . THR A 1 324 ? -29.620 11.168 34.770 1.00 87.19 324 THR A N 1
ATOM 2422 C CA . THR A 1 324 ? -29.619 12.561 35.223 1.00 87.19 324 THR A CA 1
ATOM 2423 C C . THR A 1 324 ? -28.399 12.867 36.088 1.00 87.19 324 THR A C 1
ATOM 2425 O O . THR A 1 324 ? -27.732 13.878 35.869 1.00 87.19 324 THR A O 1
ATOM 2428 N N . LEU A 1 325 ? -28.055 11.983 37.030 1.00 89.44 325 LEU A N 1
ATOM 2429 C CA . LEU A 1 325 ? -26.888 12.148 37.891 1.00 89.44 325 LEU A CA 1
ATOM 2430 C C . LEU A 1 325 ? -25.591 12.200 37.076 1.00 89.44 325 LEU A C 1
ATOM 2432 O O . LEU A 1 325 ? -24.737 13.034 37.360 1.00 89.44 325 LEU A O 1
ATOM 2436 N N . ASN A 1 326 ? -25.453 11.352 36.053 1.00 82.69 326 ASN A N 1
ATOM 2437 C CA . ASN A 1 326 ? -24.282 11.348 35.173 1.00 82.69 326 ASN A CA 1
ATOM 2438 C C . ASN A 1 326 ? -24.088 12.694 34.460 1.00 82.69 326 ASN A C 1
ATOM 2440 O O . ASN A 1 326 ? -22.952 13.157 34.346 1.00 82.69 326 ASN A O 1
ATOM 2444 N N . ILE A 1 327 ? -25.182 13.346 34.049 1.00 79.19 327 ILE A N 1
ATOM 2445 C CA . ILE A 1 327 ? -25.145 14.660 33.395 1.00 79.19 327 ILE A CA 1
ATOM 2446 C C . ILE A 1 327 ? -24.643 15.740 34.364 1.00 79.19 327 ILE A C 1
ATOM 2448 O O . ILE A 1 327 ? -23.745 16.509 34.021 1.00 79.19 327 ILE A O 1
ATOM 2452 N N . VAL A 1 328 ? -25.174 15.786 35.591 1.00 85.75 328 VAL A N 1
ATOM 2453 C CA . VAL A 1 328 ? -24.845 16.843 36.572 1.00 85.75 328 VAL A CA 1
ATOM 2454 C C . VAL A 1 328 ? -23.630 16.517 37.450 1.00 85.75 328 VAL A C 1
ATOM 2456 O O . VAL A 1 328 ? -23.209 17.329 38.274 1.00 85.75 328 VAL A O 1
ATOM 2459 N N . TRP A 1 329 ? -23.016 15.342 37.280 1.00 88.19 329 TRP A N 1
ATOM 2460 C CA . TRP A 1 329 ? -21.970 14.841 38.175 1.00 88.19 329 TRP A CA 1
ATOM 2461 C C . TRP A 1 329 ? -20.768 15.779 38.300 1.00 88.19 329 TRP A C 1
ATOM 2463 O O . TRP A 1 329 ? -20.222 15.944 39.388 1.00 88.19 329 TRP A O 1
ATOM 2473 N N . ASN A 1 330 ? -20.354 16.424 37.206 1.00 77.06 330 ASN A N 1
ATOM 2474 C CA . ASN A 1 330 ? -19.213 17.342 37.236 1.00 77.06 330 ASN A CA 1
ATOM 2475 C C . ASN A 1 330 ? -19.452 18.577 38.113 1.00 77.06 330 ASN A C 1
ATOM 2477 O O . ASN A 1 330 ? -18.483 19.112 38.651 1.00 77.06 330 ASN A O 1
ATOM 2481 N N . GLU A 1 331 ? -20.706 18.992 38.286 1.00 78.56 331 GLU A N 1
ATOM 2482 C CA . GLU A 1 331 ? -21.076 20.103 39.165 1.00 78.56 331 GLU A CA 1
ATOM 2483 C C . GLU A 1 331 ? -21.169 19.666 40.631 1.00 78.56 331 GLU A C 1
ATOM 2485 O O . GLU A 1 331 ? -20.812 20.432 41.526 1.00 78.56 331 GLU A O 1
ATOM 2490 N N . LEU A 1 332 ? -21.592 18.422 40.879 1.00 84.25 332 LEU A N 1
ATOM 2491 C CA . LEU A 1 332 ? -21.816 17.888 42.225 1.00 84.25 332 LEU A CA 1
ATOM 2492 C C . LEU A 1 332 ? -20.560 17.305 42.875 1.00 84.25 332 LEU A C 1
ATOM 2494 O O . LEU A 1 332 ? -20.378 17.441 44.084 1.00 84.25 332 LEU A O 1
ATOM 2498 N N . LYS A 1 333 ? -19.667 16.678 42.098 1.00 84.25 333 LYS A N 1
ATOM 2499 C CA . LYS A 1 333 ? -18.552 15.860 42.617 1.00 84.25 333 LYS A CA 1
ATOM 2500 C C . LYS A 1 333 ? -17.556 16.610 43.507 1.00 84.25 333 LYS A C 1
ATOM 2502 O O . LYS A 1 333 ? -16.822 15.976 44.258 1.00 84.25 333 LYS A O 1
ATOM 2507 N N . TYR A 1 334 ? -17.520 17.939 43.416 1.00 82.94 334 TYR A N 1
ATOM 2508 C CA . TYR A 1 334 ? -16.661 18.794 44.242 1.00 82.94 334 TYR A CA 1
ATOM 2509 C C . TYR A 1 334 ? -17.408 19.523 45.363 1.00 82.94 334 TYR A C 1
ATOM 2511 O O . TYR A 1 334 ? -16.765 20.151 46.201 1.00 82.94 334 TYR A O 1
ATOM 2519 N N . LYS A 1 335 ? -18.743 19.460 45.382 1.00 84.94 335 LYS A N 1
ATOM 2520 C CA . LYS A 1 335 ? -19.589 20.201 46.325 1.00 84.94 335 LYS A CA 1
ATOM 2521 C C . LYS A 1 335 ? -20.255 19.299 47.356 1.00 84.94 335 LYS A C 1
ATOM 2523 O O . LYS A 1 335 ? -20.390 19.682 48.514 1.00 84.94 335 LYS A O 1
ATOM 2528 N N . CYS A 1 336 ? -20.638 18.086 46.963 1.00 87.06 336 CYS A N 1
ATOM 2529 C CA . CYS A 1 336 ? -21.354 17.161 47.829 1.00 87.06 336 CYS A CA 1
ATOM 2530 C C . CYS A 1 336 ? -20.951 15.703 47.591 1.00 87.06 336 CYS A C 1
ATOM 2532 O O . CYS A 1 336 ? -20.461 15.318 46.529 1.00 87.06 336 CYS A O 1
ATOM 2534 N N . LYS A 1 337 ? -21.217 14.858 48.588 1.00 89.50 337 LYS A N 1
ATOM 2535 C CA . LYS A 1 337 ? -21.105 13.403 48.467 1.00 89.50 337 LYS A CA 1
ATOM 2536 C C . LYS A 1 337 ? -22.460 12.832 48.058 1.00 89.50 337 LYS A C 1
ATOM 2538 O O . LYS A 1 337 ? -23.422 12.964 48.807 1.00 89.50 337 LYS A O 1
ATOM 2543 N N . VAL A 1 338 ? -22.522 12.157 46.912 1.00 90.12 338 VAL A N 1
ATOM 2544 C CA . VAL A 1 338 ? -23.728 11.438 46.475 1.00 90.12 338 VAL A CA 1
ATOM 2545 C C . VAL A 1 338 ? -23.675 9.999 46.978 1.00 90.12 338 VAL A C 1
ATOM 2547 O O . VAL A 1 338 ? -22.686 9.297 46.768 1.00 90.12 338 VAL A O 1
ATOM 2550 N N . VAL A 1 339 ? -24.747 9.561 47.634 1.00 93.38 339 VAL A N 1
ATOM 2551 C CA . VAL A 1 339 ? -24.950 8.178 48.081 1.00 93.38 339 VAL A CA 1
ATOM 2552 C C . VAL A 1 339 ? -26.229 7.666 47.417 1.00 93.38 339 VAL A C 1
ATOM 2554 O O . VAL A 1 339 ? -27.264 8.319 47.511 1.00 93.38 339 VAL A O 1
ATOM 2557 N N . LYS A 1 340 ? -26.145 6.537 46.701 1.00 92.12 340 LYS A N 1
ATOM 2558 C CA . LYS A 1 340 ? -27.281 5.925 45.995 1.00 92.12 340 LYS A CA 1
ATOM 2559 C C . LYS A 1 340 ? -27.845 4.772 46.821 1.00 92.12 340 LYS A C 1
ATOM 2561 O O . LYS A 1 340 ? -27.205 3.731 46.927 1.00 92.12 340 LYS A O 1
ATOM 2566 N N . GLU A 1 341 ? -29.036 4.958 47.373 1.00 94.12 341 GLU A N 1
ATOM 2567 C CA . GLU A 1 341 ? -29.774 3.930 48.118 1.00 94.12 341 GLU A CA 1
ATOM 2568 C C . GLU A 1 341 ? -31.130 3.708 47.446 1.00 94.12 341 GLU A C 1
ATOM 2570 O O . GLU A 1 341 ? -32.153 4.255 47.854 1.00 94.12 341 GLU A O 1
ATOM 2575 N N . TYR A 1 342 ? -31.121 2.959 46.344 1.00 91.56 342 TYR A N 1
ATOM 2576 C CA . TYR A 1 342 ? -32.335 2.644 45.596 1.00 91.56 342 TYR A CA 1
ATOM 2577 C C . TYR A 1 342 ? -33.074 1.465 46.228 1.00 91.56 342 TYR A C 1
ATOM 2579 O O . TYR A 1 342 ? -32.468 0.460 46.601 1.00 91.56 342 TYR A O 1
ATOM 2587 N N . GLY A 1 343 ? -34.391 1.608 46.361 1.00 90.19 343 GLY A N 1
ATOM 2588 C CA . GLY A 1 343 ? -35.280 0.506 46.715 1.00 90.19 343 GLY A CA 1
ATOM 2589 C C . GLY A 1 343 ? -35.672 -0.300 45.480 1.00 90.19 343 GLY A C 1
ATOM 2590 O O . GLY A 1 343 ? -35.394 0.097 44.354 1.00 90.19 343 GLY A O 1
ATOM 2591 N N . ASP A 1 344 ? -36.361 -1.418 45.682 1.00 90.19 344 ASP A N 1
ATOM 2592 C CA . ASP A 1 344 ? -36.927 -2.176 44.567 1.00 90.19 344 ASP A CA 1
ATOM 2593 C C . ASP A 1 344 ? -38.226 -1.495 44.108 1.00 90.19 344 ASP A C 1
ATOM 2595 O O . ASP A 1 344 ? -39.272 -1.600 44.756 1.00 90.19 344 ASP A O 1
ATOM 2599 N N . VAL A 1 345 ? -38.128 -0.694 43.045 1.00 89.62 345 VAL A N 1
ATOM 2600 C CA . VAL A 1 345 ? -39.229 0.117 42.515 1.00 89.62 345 VAL A CA 1
ATOM 2601 C C . VAL A 1 345 ? -39.641 -0.456 41.159 1.00 89.62 345 VAL A C 1
ATOM 2603 O O . VAL A 1 345 ? -38.824 -0.475 40.237 1.00 89.62 345 VAL A O 1
ATOM 2606 N N . PRO A 1 346 ? -40.895 -0.918 40.993 1.00 90.81 346 PRO A N 1
ATOM 2607 C CA . PRO A 1 346 ? -41.364 -1.387 39.698 1.00 90.81 346 PRO A CA 1
ATOM 2608 C C . PRO A 1 346 ? -41.410 -0.229 38.696 1.00 90.81 346 PRO A C 1
ATOM 2610 O O . PRO A 1 346 ? -41.542 0.936 39.077 1.00 90.81 346 PRO A O 1
ATOM 2613 N N . LYS A 1 347 ? -41.370 -0.556 37.398 1.00 90.81 347 LYS A N 1
ATOM 2614 C CA . LYS A 1 347 ? -41.540 0.445 36.336 1.00 90.81 347 LYS A CA 1
ATOM 2615 C C . LYS A 1 347 ? -42.793 1.280 36.586 1.00 90.81 347 LYS A C 1
ATOM 2617 O O . LYS A 1 347 ? -43.834 0.742 36.961 1.00 90.81 347 LYS A O 1
ATOM 2622 N N . ALA A 1 348 ? -42.695 2.580 36.341 1.00 90.69 348 ALA A N 1
ATOM 2623 C CA . ALA A 1 348 ? -43.775 3.531 36.551 1.00 90.69 348 ALA A CA 1
ATOM 2624 C C . ALA A 1 348 ? -44.306 4.034 35.208 1.00 90.69 348 ALA A C 1
ATOM 2626 O O . ALA A 1 348 ? -43.535 4.404 34.323 1.00 90.69 348 ALA A O 1
ATOM 2627 N N . HIS A 1 349 ? -45.630 4.079 35.063 1.00 92.81 349 HIS A N 1
ATOM 2628 C CA . HIS A 1 349 ? -46.261 4.698 33.903 1.00 92.81 349 HIS A CA 1
ATOM 2629 C C . HIS A 1 349 ? -46.210 6.220 34.054 1.00 92.81 349 HIS A C 1
ATOM 2631 O O . HIS A 1 349 ? -46.990 6.800 34.811 1.00 92.81 349 HIS A O 1
ATOM 2637 N N . CYS A 1 350 ? -45.256 6.865 33.390 1.00 89.06 350 CYS A N 1
ATOM 2638 C CA . CYS A 1 350 ? -44.947 8.276 33.586 1.00 89.06 350 CYS A CA 1
ATOM 2639 C C . CYS A 1 350 ? -44.357 8.923 32.328 1.00 89.06 350 CYS A C 1
ATOM 2641 O O . CYS A 1 350 ? -43.986 8.254 31.364 1.00 89.06 350 CYS A O 1
ATOM 2643 N N . MET A 1 351 ? -44.255 10.252 32.358 1.00 86.25 351 MET A N 1
ATOM 2644 C CA . MET A 1 351 ? -43.435 11.008 31.416 1.00 86.25 351 MET A CA 1
ATOM 2645 C C . MET A 1 351 ? -42.019 11.114 31.985 1.00 86.25 351 MET A C 1
ATOM 2647 O O . MET A 1 351 ? -41.707 12.048 32.729 1.00 86.25 351 MET A O 1
ATOM 2651 N N . ILE A 1 352 ? -41.171 10.131 31.673 1.00 87.62 352 ILE A N 1
ATOM 2652 C CA . ILE A 1 352 ? -39.822 10.021 32.255 1.00 87.62 352 ILE A CA 1
ATOM 2653 C C . ILE A 1 352 ? -38.967 11.268 32.003 1.00 87.62 352 ILE A C 1
ATOM 2655 O O . ILE A 1 352 ? -38.202 11.694 32.858 1.00 87.62 352 ILE A O 1
ATOM 2659 N N . SER A 1 353 ? -39.182 11.921 30.866 1.00 78.81 353 SER A N 1
ATOM 2660 C CA . SER A 1 353 ? -38.601 13.208 30.504 1.00 78.81 353 SER A CA 1
ATOM 2661 C C . SER A 1 353 ? -38.830 14.319 31.531 1.00 78.81 353 SER A C 1
ATOM 2663 O O . SER A 1 353 ? -37.889 15.002 31.932 1.00 78.81 353 SER A O 1
ATOM 2665 N N . GLN A 1 354 ? -40.079 14.491 31.970 1.00 82.56 354 GLN A N 1
ATOM 2666 C CA . GLN A 1 354 ? -40.456 15.502 32.959 1.00 82.56 354 GLN A CA 1
ATOM 2667 C C . GLN A 1 354 ? -39.857 15.170 34.326 1.00 82.56 354 GLN A C 1
ATOM 2669 O O . GLN A 1 354 ? -39.355 16.055 35.017 1.00 82.56 354 GLN A O 1
ATOM 2674 N N . LEU A 1 355 ? -39.847 13.886 34.699 1.00 89.38 355 LEU A N 1
ATOM 2675 C CA . LEU A 1 355 ? -39.239 13.438 35.951 1.00 89.38 355 LEU A CA 1
ATOM 2676 C C . LEU A 1 355 ? -37.723 13.650 35.960 1.00 89.38 355 LEU A C 1
ATOM 2678 O O . LEU A 1 355 ? -37.201 14.181 36.935 1.00 89.38 355 LEU A O 1
ATOM 2682 N N . ASN A 1 356 ? -37.030 13.344 34.863 1.00 88.31 356 ASN A N 1
ATOM 2683 C CA . ASN A 1 356 ? -35.595 13.598 34.733 1.00 88.31 356 ASN A CA 1
ATOM 2684 C C . ASN A 1 356 ? -35.271 15.090 34.880 1.00 88.31 356 ASN A C 1
ATOM 2686 O O . ASN A 1 356 ? -34.294 15.454 35.532 1.00 88.31 356 ASN A O 1
ATOM 2690 N N . GLN A 1 357 ? -36.123 15.975 34.356 1.00 81.50 357 GLN A N 1
ATOM 2691 C CA . GLN A 1 357 ? -35.957 17.415 34.540 1.00 81.50 357 GLN A CA 1
ATOM 2692 C C . GLN A 1 357 ? -36.182 17.856 35.996 1.00 81.50 357 GLN A C 1
ATOM 2694 O O . GLN A 1 357 ? -35.454 18.713 36.503 1.00 81.50 357 GLN A O 1
ATOM 2699 N N . VAL A 1 358 ? -37.136 17.245 36.707 1.00 87.81 358 VAL A N 1
ATOM 2700 C CA . VAL A 1 358 ? -37.313 17.460 38.153 1.00 87.81 358 VAL A CA 1
ATOM 2701 C C . VAL A 1 358 ? -36.079 16.986 38.922 1.00 87.81 358 VAL A C 1
ATOM 2703 O O . VAL A 1 358 ? -35.560 17.735 39.748 1.00 87.81 358 VAL A O 1
ATOM 2706 N N . PHE A 1 359 ? -35.566 15.789 38.628 1.00 92.31 359 PHE A N 1
ATOM 2707 C CA . PHE A 1 359 ? -34.356 15.258 39.259 1.00 92.31 359 PHE A CA 1
ATOM 2708 C C . PHE A 1 359 ? -33.153 16.168 39.030 1.00 92.31 359 PHE A C 1
ATOM 2710 O O . PHE A 1 359 ? -32.435 16.472 39.978 1.00 92.31 359 PHE A O 1
ATOM 2717 N N . MET A 1 360 ? -32.972 16.668 37.807 1.00 84.56 360 MET A N 1
ATOM 2718 C CA . MET A 1 360 ? -31.886 17.582 37.460 1.00 84.56 360 MET A CA 1
ATOM 2719 C C . MET A 1 360 ? -31.944 18.847 38.317 1.00 84.56 360 MET A C 1
ATOM 2721 O O . MET A 1 360 ? -30.956 19.210 38.950 1.00 84.56 360 MET A O 1
ATOM 2725 N N . ASN A 1 361 ? -33.120 19.470 38.408 1.00 82.31 361 ASN A N 1
ATOM 2726 C CA . ASN A 1 361 ? -33.310 20.680 39.203 1.00 82.31 361 ASN A CA 1
ATOM 2727 C C . ASN A 1 361 ? -33.095 20.439 40.701 1.00 82.31 361 ASN A C 1
ATOM 2729 O O . ASN A 1 361 ? -32.516 21.285 41.379 1.00 82.31 361 ASN A O 1
ATOM 2733 N N . LEU A 1 362 ? -33.554 19.306 41.236 1.00 89.00 362 LEU A N 1
ATOM 2734 C CA . LEU A 1 362 ? -33.340 18.968 42.644 1.00 89.00 362 LEU A CA 1
ATOM 2735 C C . LEU A 1 362 ? -31.854 18.766 42.945 1.00 89.00 362 LEU A C 1
ATOM 2737 O O . LEU A 1 362 ? -31.354 19.297 43.931 1.00 89.00 362 LEU A O 1
ATOM 2741 N N . LEU A 1 363 ? -31.152 18.037 42.080 1.00 87.88 363 LEU A N 1
ATOM 2742 C CA . LEU A 1 363 ? -29.739 17.721 42.250 1.00 87.88 363 LEU A CA 1
ATOM 2743 C C . LEU A 1 363 ? -28.858 18.971 42.145 1.00 87.88 363 LEU A C 1
ATOM 2745 O O . LEU A 1 363 ? -28.051 19.205 43.038 1.00 87.88 363 LEU A O 1
ATOM 2749 N N . VAL A 1 364 ? -29.056 19.806 41.120 1.00 80.88 364 VAL A N 1
ATOM 2750 C CA . VAL A 1 364 ? -28.287 21.051 40.926 1.00 80.88 364 VAL A CA 1
ATOM 2751 C C . VAL A 1 364 ? -28.505 22.044 42.070 1.00 80.88 364 VAL A C 1
ATOM 2753 O O . VAL A 1 364 ? -27.571 22.728 42.466 1.00 80.88 364 VAL A O 1
ATOM 2756 N N . ASN A 1 365 ? -29.716 22.126 42.631 1.00 80.56 365 ASN A N 1
ATOM 2757 C CA . ASN A 1 365 ? -29.981 23.023 43.761 1.00 80.56 365 ASN A CA 1
ATOM 2758 C C . ASN A 1 365 ? -29.492 22.471 45.110 1.00 80.56 365 ASN A C 1
ATOM 2760 O O . ASN A 1 365 ? -29.318 23.243 46.050 1.00 80.56 365 ASN A O 1
ATOM 2764 N N . ALA A 1 366 ? -29.318 21.153 45.232 1.00 79.50 366 ALA A N 1
ATOM 2765 C CA . ALA A 1 366 ? -28.867 20.516 46.467 1.00 79.50 366 ALA A CA 1
ATOM 2766 C C . ALA A 1 366 ? -27.336 20.527 46.647 1.00 79.50 366 ALA A C 1
ATOM 2768 O O . ALA A 1 366 ? -26.879 20.376 47.782 1.00 79.50 366 ALA A O 1
ATOM 2769 N N . GLY A 1 367 ? -26.560 20.670 45.563 1.00 64.62 367 GLY A N 1
ATOM 2770 C CA . GLY A 1 367 ? -25.090 20.732 45.577 1.00 64.62 367 GLY A CA 1
ATOM 2771 C C . GLY A 1 367 ? -24.532 22.111 45.261 1.00 64.62 367 GLY A C 1
ATOM 2772 O O . GLY A 1 367 ? -23.749 22.615 46.093 1.00 64.62 367 GLY A O 1
#